Protein AF-A0A4Q7YEN4-F1 (afdb_monomer_lite)

pLDDT: mean 76.47, std 23.46, range [26.38, 97.88]

Structure (mmCIF, N/CA/C/O backbone):
data_AF-A0A4Q7YEN4-F1
#
_entry.id   AF-A0A4Q7YEN4-F1
#
loop_
_atom_site.group_PDB
_atom_site.id
_atom_site.type_symbol
_atom_site.label_atom_id
_atom_site.label_alt_id
_atom_site.label_comp_id
_atom_site.label_asym_id
_atom_site.label_entity_id
_atom_site.label_seq_id
_atom_site.pdbx_PDB_ins_code
_atom_site.Cartn_x
_atom_site.Cartn_y
_atom_site.Cartn_z
_atom_site.occupancy
_atom_site.B_iso_or_equiv
_atom_site.auth_seq_id
_atom_site.auth_comp_id
_atom_site.auth_asym_id
_atom_site.auth_atom_id
_atom_site.pdbx_PDB_model_num
ATOM 1 N N . PHE A 1 1 ? -8.427 -7.993 -10.470 1.00 86.25 1 PHE A N 1
ATOM 2 C CA . PHE A 1 1 ? -8.041 -6.584 -10.266 1.00 86.25 1 PHE A CA 1
ATOM 3 C C . PHE A 1 1 ? -7.214 -6.145 -11.460 1.00 86.25 1 PHE A C 1
ATOM 5 O O . PHE A 1 1 ? -6.229 -6.807 -11.761 1.00 86.25 1 PHE A O 1
ATOM 12 N N . ASN A 1 2 ? -7.628 -5.082 -12.155 1.00 92.62 2 ASN A N 1
ATOM 13 C CA . ASN A 1 2 ? -6.938 -4.584 -13.348 1.00 92.62 2 ASN A CA 1
ATOM 14 C C . ASN A 1 2 ? -6.191 -3.297 -12.979 1.00 92.62 2 ASN A C 1
ATOM 16 O O . ASN A 1 2 ? -6.844 -2.293 -12.709 1.00 92.62 2 ASN A O 1
ATOM 20 N N . PRO A 1 3 ? -4.852 -3.304 -12.916 1.00 94.50 3 PRO A N 1
ATOM 21 C CA . PRO A 1 3 ? -4.101 -2.125 -12.510 1.00 94.50 3 PRO A CA 1
ATOM 22 C C . PRO A 1 3 ? -4.271 -0.955 -13.480 1.00 94.50 3 PRO A C 1
ATOM 24 O O . PRO A 1 3 ? -4.317 -1.134 -14.698 1.00 94.50 3 PRO A O 1
ATOM 27 N N . CYS A 1 4 ? -4.321 0.257 -12.927 1.00 95.00 4 CYS A N 1
ATOM 28 C CA . CYS A 1 4 ? -4.290 1.491 -13.703 1.00 95.00 4 CYS A CA 1
ATOM 29 C C . CYS A 1 4 ? -2.881 1.781 -14.239 1.00 95.00 4 CYS A C 1
ATOM 31 O O . CYS A 1 4 ? -2.739 2.432 -15.274 1.00 95.00 4 CYS A O 1
ATOM 33 N N . ALA A 1 5 ? -1.847 1.269 -13.566 1.00 96.12 5 ALA A N 1
ATOM 34 C CA . ALA A 1 5 ? -0.475 1.257 -14.051 1.00 96.12 5 ALA A CA 1
ATOM 35 C C . ALA A 1 5 ? 0.312 0.061 -13.496 1.00 96.12 5 ALA A C 1
ATOM 37 O O . ALA A 1 5 ? 0.101 -0.359 -12.355 1.00 96.12 5 ALA A O 1
ATOM 38 N N . VAL A 1 6 ? 1.255 -0.455 -14.285 1.00 96.75 6 VAL A N 1
ATOM 39 C CA . VAL A 1 6 ? 2.210 -1.495 -13.870 1.00 96.75 6 VAL A CA 1
ATOM 40 C C . VAL A 1 6 ? 3.625 -1.018 -14.156 1.00 96.75 6 VAL A C 1
ATOM 42 O O . VAL A 1 6 ? 3.948 -0.630 -15.278 1.00 96.75 6 VAL A O 1
ATOM 45 N N . VAL A 1 7 ? 4.472 -1.068 -13.135 1.00 96.25 7 VAL A N 1
ATOM 46 C CA . VAL A 1 7 ? 5.861 -0.618 -13.160 1.00 96.25 7 VAL A CA 1
ATOM 47 C C . VAL A 1 7 ? 6.773 -1.783 -12.797 1.00 96.25 7 VAL A C 1
ATOM 49 O O . VAL A 1 7 ? 6.694 -2.326 -11.699 1.00 96.25 7 VAL A O 1
ATOM 52 N N . GLU A 1 8 ? 7.680 -2.152 -13.691 1.00 95.69 8 GLU A N 1
ATOM 53 C CA . GLU A 1 8 ? 8.746 -3.106 -13.392 1.00 95.69 8 GLU A CA 1
ATOM 54 C C . GLU A 1 8 ? 9.915 -2.370 -12.741 1.00 95.69 8 GLU A C 1
ATOM 56 O O . GLU A 1 8 ? 10.542 -1.488 -13.327 1.00 95.69 8 GLU A O 1
ATOM 61 N N . THR A 1 9 ? 10.202 -2.729 -11.495 1.00 93.25 9 THR A N 1
ATOM 62 C CA . THR A 1 9 ? 11.229 -2.084 -10.666 1.00 93.25 9 THR A CA 1
ATOM 63 C C . THR A 1 9 ? 12.620 -2.685 -10.863 1.00 93.25 9 THR A C 1
ATOM 65 O O . THR A 1 9 ? 13.631 -2.020 -10.647 1.00 93.25 9 THR A O 1
ATOM 68 N N . SER A 1 10 ? 12.674 -3.961 -11.227 1.00 89.69 10 SER A N 1
ATOM 69 C CA . SER A 1 10 ? 13.849 -4.744 -11.624 1.00 89.69 10 SER A CA 1
ATOM 70 C C . SER A 1 10 ? 13.329 -5.999 -12.328 1.00 89.69 10 SER A C 1
ATOM 72 O O . SER A 1 10 ? 12.135 -6.270 -12.223 1.00 89.69 10 SER A O 1
ATOM 74 N N . ALA A 1 11 ? 14.189 -6.755 -13.013 1.00 88.81 11 ALA A N 1
ATOM 75 C CA . ALA A 1 11 ? 13.770 -7.933 -13.776 1.00 88.81 11 ALA A CA 1
ATOM 76 C C . ALA A 1 11 ? 12.842 -8.846 -12.950 1.00 88.81 11 ALA A C 1
ATOM 78 O O . ALA A 1 11 ? 13.220 -9.296 -11.866 1.00 88.81 11 ALA A O 1
ATOM 79 N N . GLY A 1 12 ? 11.608 -9.042 -13.424 1.00 87.56 12 GLY A N 1
ATOM 80 C CA . GLY A 1 12 ? 10.607 -9.905 -12.778 1.00 87.56 12 GLY A CA 1
ATOM 81 C C . GLY A 1 12 ? 9.946 -9.343 -11.507 1.00 87.56 12 GLY A C 1
ATOM 82 O O . GLY A 1 12 ? 9.176 -10.046 -10.858 1.00 87.56 12 GLY A O 1
ATOM 83 N N . ASN A 1 13 ? 10.218 -8.091 -11.124 1.00 91.38 13 ASN A N 1
ATOM 84 C CA . ASN A 1 13 ? 9.699 -7.476 -9.897 1.00 91.38 13 ASN A CA 1
ATOM 85 C C . ASN A 1 13 ? 8.797 -6.278 -10.211 1.00 91.38 13 ASN A C 1
ATOM 87 O O . ASN A 1 13 ? 9.287 -5.240 -10.673 1.00 91.38 13 ASN A O 1
ATOM 91 N N . PHE A 1 14 ? 7.510 -6.366 -9.866 1.00 93.00 14 PHE A N 1
ATOM 92 C CA . PHE A 1 14 ? 6.496 -5.413 -10.317 1.00 93.00 14 PHE A CA 1
ATOM 93 C C . PHE A 1 14 ? 5.799 -4.667 -9.176 1.00 93.00 14 PHE A C 1
ATOM 95 O O . PHE A 1 14 ? 5.488 -5.214 -8.120 1.00 93.00 14 PHE A O 1
ATOM 102 N N . GLN A 1 15 ? 5.506 -3.396 -9.432 1.00 94.12 15 GLN A N 1
ATOM 103 C CA . GLN A 1 15 ? 4.581 -2.566 -8.671 1.00 94.12 15 GLN A CA 1
ATOM 104 C C . GLN A 1 15 ? 3.342 -2.308 -9.523 1.00 94.12 15 GLN A C 1
ATOM 106 O O . GLN A 1 15 ? 3.445 -1.898 -10.677 1.00 94.12 15 GLN A O 1
ATOM 111 N N . ALA A 1 16 ? 2.176 -2.544 -8.945 1.00 94.62 16 ALA A N 1
ATOM 112 C CA . ALA A 1 16 ? 0.879 -2.338 -9.551 1.00 94.62 16 ALA A CA 1
ATOM 113 C C . ALA A 1 16 ? 0.121 -1.243 -8.796 1.00 94.62 16 ALA A C 1
ATOM 115 O O . ALA A 1 16 ? 0.139 -1.163 -7.567 1.00 94.62 16 ALA A O 1
ATOM 116 N N . TRP A 1 17 ? -0.566 -0.406 -9.558 1.00 92.81 17 TRP A N 1
ATOM 117 C CA . TRP A 1 17 ? -1.329 0.721 -9.047 1.00 92.81 17 TRP A CA 1
ATOM 118 C C . TRP A 1 17 ? -2.806 0.462 -9.281 1.00 92.81 17 TRP A C 1
ATOM 120 O O . TRP A 1 17 ? -3.197 0.130 -10.401 1.00 92.81 17 TRP A O 1
ATOM 130 N N . LEU A 1 18 ? -3.628 0.593 -8.240 1.00 94.19 18 LEU A N 1
ATOM 131 C CA . LEU A 1 18 ? -5.074 0.428 -8.350 1.00 94.19 18 LEU A CA 1
ATOM 132 C C . LEU A 1 18 ? -5.769 1.752 -8.091 1.00 94.19 18 LEU A C 1
ATOM 134 O O . LEU A 1 18 ? -5.646 2.332 -7.019 1.00 94.19 18 LEU A O 1
ATOM 138 N N . LYS A 1 19 ? -6.544 2.212 -9.072 1.00 93.62 19 LYS A N 1
ATOM 139 C CA . LYS A 1 19 ? -7.384 3.397 -8.929 1.00 93.62 19 LYS A CA 1
ATOM 140 C C . LYS A 1 19 ? -8.681 3.030 -8.208 1.00 93.62 19 LYS A C 1
ATOM 142 O O . LYS A 1 19 ? -9.488 2.295 -8.766 1.00 93.62 19 LYS A O 1
ATOM 147 N N . HIS A 1 20 ? -8.835 3.502 -6.973 1.00 93.19 20 HIS A N 1
ATOM 148 C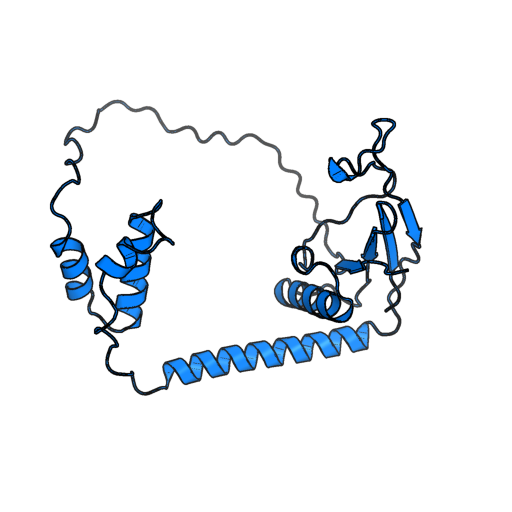 CA . HIS A 1 20 ? -10.051 3.349 -6.167 1.00 93.19 20 HIS A CA 1
ATOM 149 C C . HIS A 1 20 ? -11.112 4.392 -6.562 1.00 93.19 20 HIS A C 1
ATOM 151 O O . HIS A 1 20 ? -10.737 5.424 -7.123 1.00 93.19 20 HIS A O 1
ATOM 157 N N . PRO A 1 21 ? -12.407 4.129 -6.295 1.00 90.31 21 PRO A N 1
ATOM 158 C CA . PRO A 1 21 ? -13.498 5.080 -6.552 1.00 90.31 21 PRO A CA 1
ATOM 159 C C . PRO A 1 21 ? -13.342 6.377 -5.756 1.00 90.31 21 PRO A C 1
ATOM 161 O O . PRO A 1 21 ? -13.627 7.458 -6.264 1.00 90.31 21 PRO A O 1
ATOM 164 N N . THR A 1 22 ? -12.863 6.267 -4.517 1.00 91.12 22 THR A N 1
ATOM 165 C CA . THR A 1 22 ? -12.705 7.382 -3.586 1.00 91.12 22 THR A CA 1
ATOM 166 C C . THR A 1 22 ? -11.326 7.350 -2.928 1.00 91.12 22 THR A C 1
ATOM 168 O O . THR A 1 22 ? -10.592 6.355 -2.982 1.00 91.12 22 THR A O 1
ATOM 171 N N . THR A 1 23 ? -10.961 8.461 -2.289 1.00 90.56 23 THR A N 1
ATOM 172 C CA . THR A 1 23 ? -9.768 8.534 -1.445 1.00 90.56 23 THR A CA 1
ATOM 173 C C . THR A 1 23 ? -10.085 7.953 -0.071 1.00 90.56 23 THR A C 1
ATOM 175 O O . THR A 1 23 ? -10.853 8.533 0.696 1.00 90.56 23 THR A O 1
ATOM 178 N N . PHE A 1 24 ? -9.457 6.828 0.273 1.00 91.50 24 PHE A N 1
ATOM 179 C CA . PHE A 1 24 ? -9.684 6.193 1.569 1.00 91.50 24 PHE A CA 1
ATOM 180 C C . PHE A 1 24 ? -9.062 6.985 2.732 1.00 91.50 24 PHE A C 1
ATOM 182 O O . PHE A 1 24 ? -7.965 7.543 2.598 1.00 91.50 24 PHE A O 1
ATOM 189 N N . PRO A 1 25 ? -9.698 6.971 3.920 1.00 93.25 25 PRO A N 1
ATOM 190 C CA . PRO A 1 25 ? -9.050 7.366 5.165 1.00 93.25 25 PRO A CA 1
ATOM 191 C C . PRO A 1 25 ? -7.778 6.550 5.418 1.00 93.25 25 PRO A C 1
ATOM 193 O O . PRO A 1 25 ? -7.676 5.399 5.006 1.00 93.25 25 PRO A O 1
ATOM 196 N N . LYS A 1 26 ? -6.815 7.114 6.157 1.00 92.94 26 LYS A N 1
ATOM 197 C CA . LYS A 1 26 ? -5.479 6.513 6.357 1.00 92.94 26 LYS A CA 1
ATOM 198 C C . LYS A 1 26 ? -5.523 5.051 6.814 1.00 92.94 26 LYS A C 1
ATOM 200 O O . LYS A 1 26 ? -4.842 4.213 6.234 1.00 92.94 26 LYS A O 1
ATOM 205 N N . LEU A 1 27 ? -6.320 4.754 7.844 1.00 94.38 27 LEU A N 1
ATOM 206 C CA . LEU A 1 27 ? -6.399 3.410 8.424 1.00 94.38 27 LEU A CA 1
ATOM 207 C C . LEU A 1 27 ? -7.039 2.414 7.454 1.00 94.38 27 LEU A C 1
ATOM 209 O O . LEU A 1 27 ? -6.475 1.346 7.226 1.00 94.38 27 LEU A O 1
ATOM 213 N N . LEU A 1 28 ? -8.143 2.808 6.813 1.00 94.88 28 LEU A N 1
ATOM 214 C CA . LEU A 1 28 ? -8.799 2.002 5.785 1.00 94.88 28 LEU A CA 1
ATOM 215 C C . LEU A 1 28 ? -7.878 1.776 4.578 1.00 94.88 28 LEU A C 1
ATOM 217 O O . LEU A 1 28 ? -7.805 0.672 4.051 1.00 94.88 28 LEU A O 1
ATOM 221 N N . GLY A 1 29 ? -7.110 2.793 4.179 1.00 94.75 29 GLY A N 1
ATOM 222 C CA . GLY A 1 29 ? -6.120 2.703 3.112 1.00 94.75 29 GLY A CA 1
ATOM 223 C C . GLY A 1 29 ? -5.008 1.698 3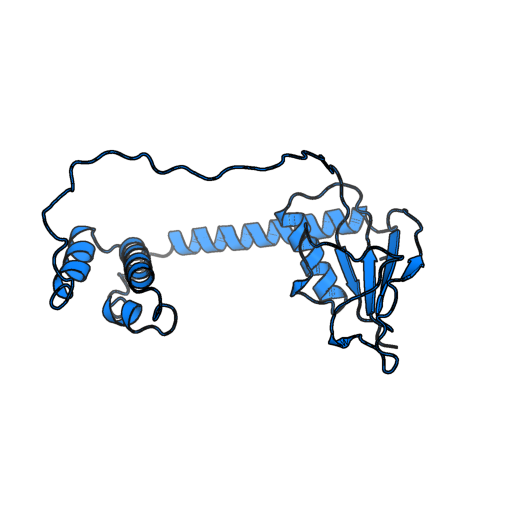.415 1.00 94.75 29 GLY A C 1
ATOM 224 O O . GLY A 1 29 ? -4.710 0.838 2.587 1.00 94.75 29 GLY A O 1
ATOM 225 N N . THR A 1 30 ? -4.427 1.743 4.616 1.00 94.62 30 THR A N 1
ATOM 226 C CA . THR A 1 30 ? -3.443 0.736 5.045 1.00 94.62 30 THR A CA 1
ATOM 227 C C . THR A 1 30 ? -4.069 -0.650 5.116 1.00 94.62 30 THR A C 1
ATOM 229 O O . THR A 1 30 ? -3.464 -1.612 4.653 1.00 94.62 30 THR A O 1
ATOM 232 N N . PHE A 1 31 ? -5.287 -0.768 5.642 1.00 96.06 31 PHE A N 1
ATOM 233 C CA . PHE A 1 31 ? -5.984 -2.046 5.733 1.00 96.06 31 PHE A CA 1
ATOM 234 C C . PHE A 1 31 ? -6.283 -2.647 4.350 1.00 96.06 31 PHE A C 1
ATOM 236 O O . PHE A 1 31 ? -6.044 -3.836 4.126 1.00 96.06 31 PHE A O 1
ATOM 243 N N . ALA A 1 32 ? -6.706 -1.825 3.389 1.00 95.69 32 ALA A N 1
ATOM 244 C CA . ALA A 1 32 ? -6.883 -2.214 1.995 1.00 95.69 32 ALA A CA 1
ATOM 245 C C . ALA A 1 32 ? -5.566 -2.680 1.362 1.00 95.69 32 ALA A C 1
ATOM 247 O O . ALA A 1 32 ? -5.521 -3.755 0.760 1.00 95.69 32 ALA A O 1
ATOM 248 N N . ALA A 1 33 ? -4.483 -1.916 1.555 1.00 94.19 33 ALA A N 1
ATOM 249 C CA . ALA A 1 33 ? -3.145 -2.274 1.087 1.00 94.19 33 ALA A CA 1
ATOM 250 C C . ALA A 1 33 ? -2.673 -3.617 1.672 1.00 94.19 33 ALA A C 1
ATOM 252 O O . ALA A 1 33 ? -2.154 -4.469 0.958 1.00 94.19 33 ALA A O 1
ATOM 253 N N . GLN A 1 34 ? -2.893 -3.856 2.963 1.00 95.00 34 GLN A N 1
ATOM 254 C CA . GLN A 1 34 ? -2.522 -5.114 3.619 1.00 95.00 34 GLN A CA 1
ATOM 255 C C . GLN A 1 34 ? -3.374 -6.292 3.145 1.00 95.00 34 GLN A C 1
ATOM 257 O O . GLN A 1 34 ? -2.853 -7.384 2.922 1.00 95.00 34 GLN A O 1
ATOM 262 N N . THR A 1 35 ? -4.674 -6.074 2.957 1.00 95.25 35 THR A N 1
ATOM 263 C CA . THR A 1 35 ? -5.613 -7.114 2.520 1.00 95.25 35 THR A CA 1
ATOM 264 C C . THR A 1 35 ? -5.278 -7.606 1.123 1.00 95.25 35 THR A C 1
ATOM 266 O O . THR A 1 35 ? -5.186 -8.808 0.876 1.00 95.25 35 THR A O 1
ATOM 269 N N . LEU A 1 36 ? -5.038 -6.681 0.205 1.00 94.19 36 LEU A N 1
ATOM 270 C CA . LEU A 1 36 ? -4.668 -7.021 -1.159 1.00 94.19 36 LEU A CA 1
ATOM 271 C C . LEU A 1 36 ? -3.220 -7.529 -1.243 1.00 94.19 36 LEU A C 1
ATOM 273 O O . LEU A 1 36 ? -2.963 -8.444 -2.021 1.00 94.19 36 LEU A O 1
ATOM 277 N N . ALA A 1 37 ? -2.301 -7.051 -0.395 1.00 93.25 37 ALA A N 1
ATOM 278 C CA . ALA A 1 37 ? -0.975 -7.653 -0.282 1.00 93.25 37 ALA A CA 1
ATOM 279 C C . ALA A 1 37 ? -1.056 -9.131 0.128 1.00 93.25 37 ALA A C 1
ATOM 281 O O . ALA A 1 37 ? -0.438 -9.982 -0.502 1.00 93.25 37 ALA A O 1
ATOM 282 N N . LYS A 1 38 ? -1.900 -9.457 1.112 1.00 93.88 38 LYS A N 1
ATOM 283 C CA . LYS A 1 38 ? -2.171 -10.841 1.516 1.00 93.88 38 LYS A CA 1
ATOM 284 C C . LYS A 1 38 ? -2.829 -11.656 0.397 1.00 93.88 38 LYS A C 1
ATOM 286 O O . LYS A 1 38 ? -2.447 -12.799 0.180 1.00 93.88 38 LYS A O 1
ATOM 291 N N . ARG A 1 39 ? -3.803 -11.080 -0.319 1.00 94.19 39 ARG A N 1
ATOM 292 C CA . ARG A 1 39 ? -4.524 -11.741 -1.429 1.00 94.19 39 ARG A CA 1
ATOM 293 C C . ARG A 1 39 ? -3.593 -12.134 -2.582 1.00 94.19 39 ARG A C 1
ATOM 295 O O . ARG A 1 39 ? -3.884 -13.099 -3.281 1.00 94.19 39 ARG A O 1
ATOM 302 N N . TYR A 1 40 ? -2.502 -11.397 -2.765 1.00 91.00 40 TYR A N 1
ATOM 303 C CA . TYR A 1 40 ? -1.583 -11.542 -3.892 1.00 91.00 40 TYR A CA 1
ATOM 304 C C . TYR A 1 40 ? -0.167 -11.994 -3.512 1.00 91.00 40 TYR A C 1
ATOM 306 O O . TYR A 1 40 ? 0.726 -11.920 -4.354 1.00 91.00 40 TYR A O 1
ATOM 314 N N . ASP A 1 41 ? 0.043 -12.449 -2.272 1.00 90.69 41 ASP A N 1
ATOM 315 C CA . ASP A 1 41 ? 1.363 -12.833 -1.739 1.00 90.69 41 ASP A CA 1
ATOM 316 C C . ASP A 1 41 ? 2.439 -11.751 -1.977 1.00 90.69 41 ASP A C 1
ATOM 318 O O . ASP A 1 41 ? 3.585 -12.001 -2.352 1.00 90.69 41 ASP A O 1
ATOM 322 N N . ALA A 1 42 ? 2.027 -10.495 -1.818 1.00 89.81 42 ALA A N 1
ATOM 323 C CA . ALA A 1 42 ? 2.872 -9.323 -1.958 1.00 89.81 42 ALA A CA 1
ATOM 324 C C . ALA A 1 42 ? 3.724 -9.080 -0.710 1.00 89.81 42 ALA A C 1
ATOM 326 O O . ALA A 1 42 ? 3.426 -9.582 0.370 1.00 89.81 42 ALA A O 1
ATOM 327 N N . ASP A 1 43 ? 4.715 -8.192 -0.827 1.00 87.69 43 ASP A N 1
ATOM 328 C CA . ASP A 1 43 ? 5.518 -7.723 0.306 1.00 87.69 43 ASP A CA 1
ATOM 329 C C . ASP A 1 43 ? 4.647 -6.986 1.353 1.00 87.69 43 ASP A C 1
ATOM 331 O O . ASP A 1 43 ? 4.232 -5.843 1.110 1.00 87.69 43 ASP A O 1
ATOM 335 N N . PRO A 1 44 ? 4.414 -7.569 2.548 1.00 87.62 44 PRO A N 1
ATOM 336 C CA . PRO A 1 44 ? 3.598 -6.941 3.585 1.00 87.62 44 PRO A CA 1
ATOM 337 C C . PRO A 1 44 ? 4.247 -5.671 4.140 1.00 87.62 44 PRO A C 1
ATOM 339 O O . PRO A 1 44 ? 3.557 -4.771 4.612 1.00 87.62 44 PRO A O 1
ATOM 342 N N . SER A 1 45 ? 5.578 -5.562 4.065 1.00 86.38 45 SER A N 1
ATOM 343 C CA . SER A 1 45 ? 6.304 -4.383 4.536 1.00 86.38 45 SER A CA 1
ATOM 344 C C . SER A 1 45 ? 6.103 -3.170 3.628 1.00 86.38 45 SER A C 1
ATOM 346 O O . SER A 1 45 ? 6.390 -2.045 4.041 1.00 86.38 45 SER A O 1
ATOM 348 N N . ALA A 1 46 ? 5.610 -3.378 2.403 1.00 83.44 46 ALA A N 1
ATOM 349 C CA . ALA A 1 46 ? 5.268 -2.337 1.440 1.00 83.44 46 ALA A CA 1
ATOM 350 C C . ALA A 1 46 ? 3.773 -1.959 1.458 1.00 83.44 46 ALA A C 1
ATOM 352 O O . ALA A 1 46 ? 3.382 -1.017 0.772 1.00 83.44 46 ALA A O 1
ATOM 353 N N . ALA A 1 47 ? 2.952 -2.650 2.249 1.00 90.50 47 ALA A N 1
ATOM 354 C CA . ALA A 1 47 ? 1.507 -2.467 2.303 1.00 90.50 47 ALA A CA 1
ATOM 355 C C . ALA A 1 47 ? 1.096 -1.347 3.277 1.00 90.50 47 ALA A C 1
ATOM 357 O O . ALA A 1 47 ? 0.710 -1.597 4.419 1.00 90.50 47 ALA A O 1
ATOM 358 N N . ASP A 1 48 ? 1.198 -0.097 2.822 1.00 90.38 48 ASP A N 1
ATOM 359 C CA . ASP A 1 48 ? 0.809 1.089 3.591 1.00 90.38 48 ASP A CA 1
ATOM 360 C C . ASP A 1 48 ? 0.188 2.176 2.699 1.00 90.38 48 ASP A C 1
ATOM 362 O O . ASP A 1 48 ? 0.552 2.301 1.529 1.00 90.38 48 ASP A O 1
ATOM 366 N N . TRP A 1 49 ? -0.713 2.997 3.255 1.00 88.88 49 TRP A N 1
ATOM 367 C CA . TRP A 1 49 ? -1.428 4.052 2.523 1.00 88.88 49 TRP A CA 1
ATOM 368 C C . TRP A 1 49 ? -0.507 5.110 1.897 1.00 88.88 49 TRP A C 1
ATOM 370 O O . TRP A 1 49 ? -0.881 5.735 0.903 1.00 88.88 49 TRP A O 1
ATOM 380 N N . ARG A 1 50 ? 0.692 5.325 2.457 1.00 90.50 50 ARG A N 1
ATOM 381 C CA . ARG A 1 50 ? 1.640 6.364 2.019 1.00 90.50 50 ARG A CA 1
ATOM 382 C C . ARG A 1 50 ? 2.928 5.780 1.428 1.00 90.50 50 ARG A C 1
ATOM 384 O O . ARG A 1 50 ? 3.952 6.465 1.373 1.00 90.50 50 ARG A O 1
ATOM 391 N N . ARG A 1 51 ? 2.931 4.509 1.017 1.00 89.12 51 ARG A N 1
ATOM 392 C CA . ARG A 1 51 ? 4.133 3.885 0.450 1.00 89.12 51 ARG A CA 1
ATOM 393 C C . ARG A 1 51 ? 4.484 4.505 -0.906 1.00 89.12 51 ARG A C 1
ATOM 395 O O . ARG A 1 51 ? 3.663 4.536 -1.802 1.00 89.12 51 ARG A O 1
ATOM 402 N N . PHE A 1 52 ? 5.737 4.924 -1.092 1.00 90.06 52 PHE A N 1
ATOM 403 C CA . PHE A 1 52 ? 6.216 5.401 -2.392 1.00 90.06 52 PHE A CA 1
ATOM 404 C C . PHE A 1 52 ? 6.457 4.267 -3.400 1.00 90.06 52 PHE A C 1
ATOM 406 O O . PHE A 1 52 ? 7.071 3.244 -3.077 1.00 90.06 52 PHE A O 1
ATOM 413 N N . GLY A 1 53 ? 6.046 4.508 -4.646 1.00 90.75 53 GLY A N 1
ATOM 414 C CA . GLY A 1 53 ? 6.396 3.699 -5.812 1.00 90.75 53 GLY A CA 1
ATOM 415 C C . GLY A 1 53 ? 7.712 4.132 -6.468 1.00 90.75 53 GLY A C 1
ATOM 416 O O . GLY A 1 53 ? 8.281 5.179 -6.155 1.00 90.75 53 GLY A O 1
ATOM 417 N N . ARG A 1 54 ? 8.217 3.312 -7.391 1.00 93.75 54 ARG A N 1
ATOM 418 C CA . ARG A 1 54 ? 9.332 3.672 -8.270 1.00 93.75 54 ARG A CA 1
ATOM 419 C C . ARG A 1 54 ? 8.818 4.465 -9.464 1.00 93.75 54 ARG A C 1
ATOM 421 O O . ARG A 1 54 ? 7.793 4.121 -10.045 1.00 93.75 54 ARG A O 1
ATOM 428 N N . LEU A 1 55 ? 9.574 5.486 -9.848 1.00 95.44 55 LEU A N 1
ATOM 429 C CA . LEU A 1 55 ? 9.290 6.296 -11.023 1.00 95.44 55 LEU A CA 1
ATOM 430 C C . LEU A 1 55 ? 9.971 5.670 -12.254 1.00 95.44 55 LEU A C 1
ATOM 432 O O . LEU A 1 55 ? 11.192 5.481 -12.223 1.00 95.44 55 LEU A O 1
ATOM 436 N N . PRO A 1 56 ? 9.222 5.319 -13.315 1.00 96.12 56 PRO A N 1
ATOM 437 C CA . PRO A 1 56 ? 9.806 4.863 -14.572 1.00 96.12 56 PRO A CA 1
ATOM 438 C C . PRO A 1 56 ? 10.782 5.877 -15.172 1.00 96.12 56 PRO A C 1
ATOM 440 O O . PRO A 1 56 ? 10.634 7.081 -14.982 1.00 96.12 56 PRO A O 1
ATOM 443 N N . GLY A 1 57 ? 11.784 5.382 -15.901 1.00 96.12 57 GLY A N 1
ATOM 444 C CA . GLY A 1 57 ? 12.826 6.213 -16.520 1.00 96.12 57 GLY A CA 1
ATOM 445 C C . GLY A 1 57 ? 14.046 6.471 -15.629 1.00 96.12 57 GLY A C 1
ATOM 446 O O . GLY A 1 57 ? 15.088 6.881 -16.132 1.00 96.12 57 GLY A O 1
ATOM 447 N N . PHE A 1 58 ? 13.968 6.148 -14.336 1.00 96.75 58 PHE A N 1
ATOM 448 C CA . PHE A 1 58 ? 15.106 6.191 -13.415 1.00 96.75 58 PHE A CA 1
ATOM 449 C C . PHE A 1 58 ? 15.687 4.797 -13.180 1.00 96.75 58 PHE A C 1
ATOM 451 O O . PHE A 1 58 ? 15.017 3.778 -13.359 1.00 96.75 58 PHE A O 1
ATOM 458 N N . THR A 1 59 ? 16.944 4.735 -12.754 1.00 96.19 59 THR A N 1
ATOM 459 C CA . THR A 1 59 ? 17.609 3.477 -12.411 1.00 96.19 59 THR A CA 1
ATOM 460 C C . THR A 1 59 ? 17.287 3.035 -10.982 1.00 96.19 59 THR A C 1
ATOM 462 O O . THR A 1 59 ? 17.137 3.835 -10.056 1.00 96.19 59 THR A O 1
ATOM 465 N N . ASN A 1 60 ? 17.176 1.723 -10.768 1.00 95.06 60 ASN A N 1
ATOM 466 C CA . ASN A 1 60 ? 17.014 1.146 -9.436 1.00 95.06 60 ASN A CA 1
ATOM 467 C C . ASN A 1 60 ? 18.386 0.920 -8.788 1.00 95.06 60 ASN A C 1
ATOM 469 O O . ASN A 1 60 ? 18.948 -0.170 -8.861 1.00 95.06 60 ASN A O 1
ATOM 473 N N . CYS A 1 61 ? 18.896 1.946 -8.106 1.00 95.12 61 CYS A N 1
ATOM 474 C CA . CYS A 1 61 ? 20.241 1.972 -7.514 1.00 95.12 61 CYS A CA 1
ATOM 475 C C . CYS A 1 61 ? 20.437 1.094 -6.261 1.00 95.12 61 CYS A C 1
ATOM 477 O O . CYS A 1 61 ? 21.362 1.327 -5.484 1.00 95.12 61 CYS A O 1
ATOM 479 N N . LYS A 1 62 ? 19.573 0.101 -5.998 1.00 90.81 62 LYS A N 1
ATOM 480 C CA . LYS A 1 62 ? 19.814 -0.827 -4.879 1.00 90.81 62 LYS A CA 1
ATOM 481 C C . LYS A 1 62 ? 20.995 -1.742 -5.243 1.00 90.81 62 LYS A C 1
ATOM 483 O O . LYS A 1 62 ? 20.922 -2.381 -6.294 1.00 90.81 62 LYS A O 1
ATOM 488 N N . PRO A 1 63 ? 22.022 -1.895 -4.379 1.00 92.62 63 PRO A N 1
ATOM 489 C CA . PRO A 1 63 ? 23.246 -2.635 -4.710 1.00 92.62 63 PRO A CA 1
ATOM 490 C C . PRO A 1 63 ? 23.015 -4.046 -5.262 1.00 92.62 63 PRO A C 1
ATOM 492 O O . PRO A 1 63 ? 23.674 -4.445 -6.214 1.00 92.62 63 PRO A O 1
ATOM 495 N N . LYS A 1 64 ? 22.016 -4.768 -4.736 1.00 91.00 64 LYS A N 1
ATOM 496 C CA . LYS A 1 64 ? 21.655 -6.126 -5.178 1.00 91.00 64 LYS A CA 1
ATOM 497 C C . LYS A 1 64 ? 21.170 -6.242 -6.630 1.00 91.00 64 LYS A C 1
ATOM 499 O O . LYS A 1 64 ? 21.056 -7.351 -7.131 1.00 91.00 64 LYS A O 1
ATOM 504 N N . TYR A 1 65 ? 20.837 -5.129 -7.282 1.00 90.75 65 TYR A N 1
ATOM 505 C CA . TYR A 1 65 ? 20.423 -5.106 -8.687 1.00 90.75 65 TYR A CA 1
ATOM 506 C C . TYR A 1 65 ? 21.519 -4.595 -9.619 1.00 90.75 65 TYR A C 1
ATOM 508 O O . TYR A 1 65 ? 21.267 -4.429 -10.810 1.00 90.75 65 TYR A O 1
ATOM 516 N N . ARG A 1 66 ? 22.721 -4.320 -9.104 1.00 93.56 66 ARG A N 1
ATOM 517 C CA . ARG A 1 66 ? 23.855 -3.945 -9.941 1.00 93.56 66 ARG A CA 1
ATOM 518 C C . ARG A 1 66 ? 24.213 -5.118 -10.854 1.00 93.56 66 ARG A C 1
ATOM 520 O O . ARG A 1 66 ? 24.379 -6.242 -10.387 1.00 93.56 66 ARG A O 1
ATOM 527 N N . LYS A 1 67 ? 24.293 -4.851 -12.152 1.00 90.81 67 LYS A N 1
ATOM 528 C CA . LYS A 1 67 ? 24.664 -5.834 -13.172 1.00 90.81 67 LYS A CA 1
ATOM 529 C C . LYS A 1 67 ? 26.182 -6.057 -13.187 1.00 90.81 67 LYS A C 1
ATOM 531 O O . LYS A 1 67 ? 26.935 -5.310 -12.563 1.00 90.81 67 LYS A O 1
ATOM 536 N N . SER A 1 68 ? 26.631 -7.074 -13.925 1.00 92.50 68 SER A N 1
ATOM 537 C CA . SER A 1 68 ? 28.056 -7.394 -14.110 1.00 92.50 68 SER A CA 1
ATOM 538 C C . SER A 1 68 ? 28.851 -6.271 -14.786 1.00 92.50 68 SER A C 1
ATOM 540 O O . SER A 1 68 ? 30.027 -6.097 -14.490 1.00 92.50 68 SER A O 1
ATOM 542 N N . ASP A 1 69 ? 28.200 -5.474 -15.635 1.00 92.62 69 ASP A N 1
ATOM 543 C CA . ASP A 1 69 ? 28.751 -4.265 -16.267 1.00 92.62 69 ASP A CA 1
ATOM 544 C C . ASP A 1 69 ? 28.884 -3.068 -15.297 1.00 92.62 69 ASP A C 1
ATOM 546 O O . ASP A 1 69 ? 29.379 -2.005 -15.665 1.00 92.62 69 ASP A O 1
ATOM 550 N N . GLY A 1 70 ? 28.444 -3.224 -14.044 1.00 93.00 70 GLY A N 1
ATOM 551 C CA . GLY A 1 70 ? 28.481 -2.192 -13.017 1.00 93.00 70 GLY A CA 1
ATOM 552 C C . GLY A 1 70 ? 27.316 -1.199 -13.056 1.00 93.00 70 GLY A C 1
ATOM 553 O O . GLY A 1 70 ? 27.247 -0.360 -12.151 1.00 93.00 70 GLY A O 1
ATOM 554 N N . LEU A 1 71 ? 26.400 -1.302 -14.023 1.00 93.12 71 LEU A N 1
ATOM 555 C CA . LEU A 1 71 ? 25.237 -0.428 -14.188 1.00 93.12 71 LEU A CA 1
ATOM 556 C C . LEU A 1 71 ? 24.014 -0.945 -13.413 1.00 93.12 71 LEU A C 1
ATOM 558 O O . LEU A 1 71 ? 23.925 -2.108 -13.014 1.00 93.12 71 LEU A O 1
ATOM 562 N N . PHE A 1 72 ? 23.034 -0.065 -13.208 1.00 95.12 72 PHE A N 1
ATOM 563 C CA . PHE A 1 72 ? 21.760 -0.398 -12.568 1.00 95.12 72 PHE A CA 1
ATOM 564 C C . PHE A 1 72 ? 20.636 -0.526 -13.606 1.00 95.12 72 PHE A C 1
ATOM 566 O O . PHE A 1 72 ? 20.617 0.226 -14.582 1.00 95.12 72 PHE A O 1
ATOM 573 N N . PRO A 1 73 ? 19.674 -1.449 -13.421 1.00 94.56 73 PRO A N 1
ATOM 574 C CA . PRO A 1 73 ? 18.547 -1.586 -14.330 1.00 94.56 73 PRO A CA 1
ATOM 575 C C . PRO A 1 73 ? 17.632 -0.365 -14.245 1.00 94.56 73 PRO A C 1
ATOM 577 O O . PRO A 1 73 ? 17.414 0.195 -13.167 1.00 94.56 73 PRO A O 1
ATOM 580 N N . PHE A 1 74 ? 17.059 0.010 -15.385 1.00 96.19 74 PHE A N 1
ATOM 581 C CA . PHE A 1 74 ? 15.999 1.008 -15.444 1.00 96.19 74 PHE A CA 1
ATOM 582 C C . PHE A 1 74 ? 14.689 0.447 -14.899 1.00 96.19 74 PHE A C 1
ATOM 584 O O . PHE A 1 74 ? 14.335 -0.705 -15.153 1.00 96.19 74 PHE A O 1
ATOM 591 N N . VAL A 1 75 ? 13.958 1.297 -14.186 1.00 97.31 75 VAL A N 1
ATOM 592 C CA . VAL A 1 75 ? 12.554 1.091 -13.850 1.00 97.31 75 VAL A CA 1
ATOM 593 C C . VAL A 1 75 ? 11.730 1.340 -15.113 1.00 97.31 75 VAL A C 1
ATOM 595 O O . VAL A 1 75 ? 11.860 2.394 -15.744 1.00 97.31 75 VAL A O 1
ATOM 598 N N . ARG A 1 76 ? 10.884 0.381 -15.492 1.00 97.19 76 ARG A N 1
ATOM 599 C CA . ARG A 1 76 ? 10.135 0.396 -16.759 1.00 97.19 76 ARG A CA 1
ATOM 600 C C . ARG A 1 76 ? 8.638 0.498 -16.509 1.00 97.19 76 ARG A C 1
ATOM 602 O O . ARG A 1 76 ? 8.109 -0.167 -15.623 1.00 97.19 76 ARG A O 1
ATOM 609 N N . LEU A 1 77 ? 7.949 1.294 -17.319 1.00 97.31 77 LEU A N 1
ATOM 610 C CA . LEU A 1 77 ? 6.489 1.317 -17.362 1.00 97.31 77 LEU A CA 1
ATOM 611 C C . LEU A 1 77 ? 6.008 0.214 -18.312 1.00 97.31 77 LEU A C 1
ATOM 613 O O . LEU A 1 77 ? 6.394 0.210 -19.477 1.00 97.31 77 LEU A O 1
ATOM 617 N N . HIS A 1 78 ? 5.201 -0.721 -17.811 1.00 95.69 78 HIS A N 1
ATOM 618 C CA . HIS A 1 78 ? 4.643 -1.834 -18.594 1.00 95.69 78 HIS A CA 1
ATOM 619 C C . HIS A 1 78 ? 3.239 -1.534 -19.113 1.00 95.69 78 HIS A C 1
ATOM 621 O O . HIS A 1 78 ? 2.913 -1.871 -20.244 1.00 95.69 78 HIS A O 1
ATOM 627 N N . SER A 1 79 ? 2.400 -0.894 -18.300 1.00 96.00 79 SER A N 1
ATOM 628 C CA . SER A 1 79 ? 1.056 -0.459 -18.701 1.00 96.00 79 SER A CA 1
ATOM 629 C C . SER A 1 79 ? 0.623 0.776 -17.912 1.00 96.00 79 SER A C 1
ATOM 631 O O . SER A 1 79 ? 1.137 1.012 -16.816 1.00 96.00 79 SER A O 1
ATOM 633 N N . HIS A 1 80 ? -0.288 1.579 -18.476 1.00 95.75 80 HIS A N 1
ATOM 634 C CA . HIS A 1 80 ? -0.704 2.873 -17.909 1.00 95.75 80 HIS A CA 1
ATOM 635 C C . HIS A 1 80 ? -2.131 3.302 -18.311 1.00 95.75 80 HIS A C 1
ATOM 637 O O . HIS A 1 80 ? -2.361 4.423 -18.760 1.00 95.75 80 HIS A O 1
ATOM 643 N N . SER A 1 81 ? -3.120 2.420 -18.163 1.00 95.00 81 SER A N 1
ATOM 644 C CA . SER A 1 81 ? -4.502 2.725 -18.564 1.00 95.00 81 SER A CA 1
ATOM 645 C C . SER A 1 81 ? -5.093 3.958 -17.860 1.00 95.00 81 SER A C 1
ATOM 647 O O . SER A 1 81 ? -5.968 4.622 -18.415 1.00 95.00 81 SER A O 1
ATOM 649 N N . GLY A 1 82 ? -4.665 4.244 -16.622 1.00 92.25 82 GLY A N 1
ATOM 650 C CA . GLY A 1 82 ? -5.249 5.292 -15.774 1.00 92.25 82 GLY A CA 1
ATOM 651 C C . GLY A 1 82 ? -6.703 5.021 -15.359 1.00 92.25 82 GLY A C 1
ATOM 652 O O . GLY A 1 82 ? -7.307 5.826 -14.642 1.00 92.25 82 GLY A O 1
ATOM 653 N N . GLN A 1 83 ? -7.262 3.889 -15.792 1.00 94.25 83 GLN A N 1
ATOM 654 C CA . GLN A 1 83 ? -8.650 3.521 -15.569 1.00 94.25 83 GLN A CA 1
ATOM 655 C C . GLN A 1 83 ? -8.840 2.925 -14.181 1.00 94.25 83 GLN A C 1
ATOM 657 O O . GLN A 1 83 ? -7.951 2.283 -13.618 1.00 94.25 83 GLN A O 1
ATOM 662 N N . GLN A 1 84 ? -10.030 3.144 -13.638 1.00 94.38 84 GLN A N 1
ATOM 663 C CA . GLN A 1 84 ? -10.498 2.424 -12.465 1.00 94.38 84 GLN A CA 1
ATOM 664 C C . GLN A 1 84 ? -10.737 0.956 -12.825 1.00 94.38 84 GLN A C 1
ATOM 666 O O . GLN A 1 84 ? -11.135 0.635 -13.946 1.00 94.38 84 GLN A O 1
ATOM 671 N N . TYR A 1 85 ? -10.456 0.052 -11.888 1.00 93.56 85 TYR A N 1
ATOM 672 C CA . TYR A 1 85 ? -10.677 -1.373 -12.121 1.00 93.56 85 TYR A CA 1
ATOM 673 C C . TYR A 1 85 ? -12.174 -1.712 -12.009 1.00 93.56 85 TYR A C 1
ATOM 675 O O . TYR A 1 85 ? -12.858 -1.114 -11.182 1.00 93.56 85 TYR A O 1
ATOM 683 N N . PRO A 1 86 ? -12.699 -2.689 -12.775 1.00 94.44 86 PRO A N 1
ATOM 684 C CA . PRO A 1 86 ? -14.148 -2.930 -12.854 1.00 94.44 86 PRO A CA 1
ATOM 685 C C . PRO A 1 86 ? -14.839 -3.221 -11.515 1.00 94.44 86 PRO A C 1
ATOM 687 O O . PRO A 1 86 ? -16.004 -2.905 -11.330 1.00 94.44 86 PRO A O 1
ATOM 690 N N . MET A 1 87 ? -14.116 -3.819 -10.569 1.00 94.81 87 MET A N 1
ATOM 691 C CA . MET A 1 87 ? -14.658 -4.284 -9.288 1.00 94.81 87 MET A CA 1
ATOM 692 C C . MET A 1 87 ? -14.359 -3.318 -8.132 1.00 94.81 87 MET A C 1
ATOM 694 O O . MET A 1 87 ? -14.307 -3.727 -6.977 1.00 94.81 87 MET A O 1
ATOM 698 N N . ALA A 1 88 ? -14.079 -2.052 -8.441 1.00 93.44 88 ALA A N 1
ATOM 699 C CA . ALA A 1 88 ? -13.542 -1.098 -7.477 1.00 93.44 88 ALA A CA 1
ATOM 700 C C . ALA A 1 88 ? -14.543 -0.618 -6.428 1.00 93.44 88 ALA A C 1
ATOM 702 O O . ALA A 1 88 ? -14.163 -0.491 -5.268 1.00 93.44 88 ALA A O 1
ATOM 703 N N . GLU A 1 89 ? -15.805 -0.427 -6.805 1.00 95.31 89 GLU A N 1
ATOM 704 C CA . GLU A 1 89 ? -16.882 -0.115 -5.855 1.00 95.31 89 GLU A CA 1
ATOM 705 C C . GLU A 1 89 ? -17.186 -1.315 -4.953 1.00 95.31 89 GLU A C 1
ATOM 707 O O . GLU A 1 89 ? -17.232 -1.187 -3.733 1.00 95.31 89 GLU A O 1
ATOM 712 N N . ALA A 1 90 ? -17.291 -2.512 -5.539 1.00 96.94 90 ALA A N 1
ATOM 713 C CA . ALA A 1 90 ? -17.495 -3.742 -4.778 1.00 96.94 90 ALA A CA 1
ATOM 714 C C . ALA A 1 90 ? -16.352 -3.989 -3.777 1.00 96.94 90 ALA A C 1
ATOM 716 O O . ALA A 1 90 ? -16.597 -4.382 -2.640 1.00 96.94 90 ALA A O 1
ATOM 717 N N . PHE A 1 91 ? -15.104 -3.719 -4.175 1.00 96.00 91 PHE A N 1
ATOM 718 C CA . PHE A 1 91 ? -13.959 -3.839 -3.277 1.00 96.00 91 PHE A CA 1
ATOM 719 C C . PHE A 1 91 ? -13.951 -2.772 -2.174 1.00 96.00 91 PHE A C 1
ATOM 721 O O . PHE A 1 91 ? -13.567 -3.075 -1.049 1.00 96.00 91 PHE A O 1
ATOM 728 N N . GLU A 1 92 ? -14.357 -1.534 -2.466 1.00 95.38 92 GLU A N 1
ATOM 729 C CA . GLU A 1 92 ? -14.514 -0.493 -1.441 1.00 95.38 92 GLU A CA 1
ATOM 730 C C . GLU A 1 92 ? -15.551 -0.897 -0.385 1.00 95.38 92 GLU A C 1
ATOM 732 O O . GLU A 1 92 ? -15.291 -0.767 0.811 1.00 95.38 92 GLU A O 1
ATOM 737 N N . GLN A 1 93 ? -16.695 -1.434 -0.808 1.00 97.38 93 GLN A N 1
ATOM 738 C CA . GLN A 1 93 ? -17.715 -1.939 0.113 1.00 97.38 93 GLN A CA 1
ATOM 739 C C . GLN A 1 93 ? -17.175 -3.108 0.944 1.00 97.38 93 GLN A C 1
ATOM 741 O O . GLN A 1 93 ? -17.227 -3.061 2.171 1.00 97.38 93 GLN A O 1
ATOM 746 N N . GLU A 1 94 ? -16.577 -4.108 0.285 1.00 97.12 94 GLU A N 1
ATOM 747 C CA . GLU A 1 94 ? -15.955 -5.267 0.938 1.00 97.12 94 GLU A CA 1
ATOM 748 C C . GLU A 1 94 ? -14.955 -4.822 2.014 1.00 97.12 94 GLU A C 1
ATOM 750 O O . GLU A 1 94 ? -15.024 -5.264 3.162 1.00 97.12 94 GLU A O 1
ATOM 755 N N . ILE A 1 95 ? -14.027 -3.929 1.662 1.00 96.38 95 ILE A N 1
ATOM 756 C CA . ILE A 1 95 ? -12.946 -3.545 2.565 1.00 96.38 95 ILE A CA 1
ATOM 757 C C . ILE A 1 95 ? -13.432 -2.670 3.719 1.00 96.38 95 ILE A C 1
ATOM 759 O O . ILE A 1 95 ? -12.896 -2.780 4.821 1.00 96.38 95 ILE A O 1
ATOM 763 N N . THR A 1 96 ? -14.455 -1.847 3.486 1.00 96.88 96 THR A N 1
ATOM 764 C CA . THR A 1 96 ? -15.083 -1.024 4.525 1.00 96.88 96 THR A CA 1
ATOM 765 C C . THR A 1 96 ? -15.783 -1.910 5.545 1.00 96.88 96 THR A C 1
ATOM 767 O O . THR A 1 96 ? -15.476 -1.818 6.730 1.00 96.88 96 THR A O 1
ATOM 770 N N . THR A 1 97 ? -16.617 -2.853 5.098 1.00 97.88 97 THR A N 1
ATOM 771 C CA . THR A 1 97 ? -17.301 -3.796 5.994 1.00 97.88 97 THR A CA 1
ATOM 772 C C . THR A 1 97 ? -16.315 -4.655 6.785 1.00 97.88 97 THR A C 1
ATOM 774 O O . THR A 1 97 ? -16.473 -4.827 7.992 1.00 97.88 97 THR A O 1
ATOM 777 N N . LEU A 1 98 ? -15.262 -5.169 6.139 1.00 97.38 98 LEU A N 1
ATOM 778 C CA . LEU A 1 98 ? -14.225 -5.945 6.829 1.00 97.38 98 LEU A CA 1
ATOM 779 C C . LEU A 1 98 ? -13.464 -5.111 7.866 1.00 97.38 98 LEU A C 1
ATOM 781 O O . LEU A 1 98 ? -13.096 -5.628 8.922 1.00 97.38 98 LEU A O 1
ATOM 785 N N . TYR A 1 99 ? -13.204 -3.839 7.565 1.00 97.06 99 TYR A N 1
ATOM 786 C CA . TYR A 1 99 ? -12.533 -2.934 8.488 1.00 97.06 99 TYR A CA 1
ATOM 787 C C . TYR A 1 99 ? -13.418 -2.616 9.698 1.00 97.06 99 TYR A C 1
ATOM 789 O O . TYR A 1 99 ? -12.964 -2.744 10.830 1.00 97.06 99 TYR A O 1
ATOM 797 N N . GLU A 1 100 ? -14.688 -2.281 9.474 1.00 96.62 100 GLU A N 1
ATOM 798 C CA . GLU A 1 100 ? -15.657 -1.994 10.535 1.00 96.62 100 GLU A CA 1
ATOM 799 C C . GLU A 1 100 ? -15.875 -3.196 11.457 1.00 96.62 100 GLU A C 1
ATOM 801 O O . GLU A 1 100 ? -15.833 -3.039 12.675 1.00 96.62 100 GLU A O 1
ATOM 806 N N . ALA A 1 101 ? -16.028 -4.402 10.902 1.00 96.19 101 ALA A N 1
ATOM 807 C CA . ALA A 1 101 ? -16.157 -5.625 11.693 1.00 96.19 101 ALA A CA 1
ATOM 808 C C . ALA A 1 101 ? -14.923 -5.857 12.581 1.00 96.19 101 ALA A C 1
ATOM 810 O O . ALA A 1 101 ? -15.047 -6.155 13.769 1.00 96.19 101 ALA A O 1
ATOM 811 N N . ARG A 1 102 ? -13.720 -5.647 12.032 1.00 95.00 102 ARG A N 1
ATOM 812 C CA . ARG A 1 102 ? -12.470 -5.762 12.790 1.00 95.00 102 ARG A CA 1
ATOM 813 C C . ARG A 1 102 ? -12.379 -4.729 13.916 1.00 95.00 102 ARG A C 1
ATOM 815 O O . ARG A 1 102 ? -11.910 -5.061 15.005 1.00 95.00 102 ARG A O 1
ATOM 822 N N . GLU A 1 103 ? -12.793 -3.490 13.669 1.00 93.44 103 GLU A N 1
ATOM 823 C CA . GLU A 1 103 ? -12.806 -2.454 14.705 1.00 93.44 103 GLU A CA 1
ATOM 824 C C . GLU A 1 103 ? -13.835 -2.782 15.796 1.00 93.44 103 GLU A C 1
ATOM 826 O O . GLU A 1 103 ? -13.496 -2.701 16.975 1.00 93.44 103 GLU A O 1
ATOM 831 N N . GLN A 1 104 ? -15.029 -3.261 15.433 1.00 93.56 104 GLN A N 1
ATOM 832 C CA . GLN A 1 104 ? -16.048 -3.713 16.389 1.00 93.56 104 GLN A CA 1
ATOM 833 C C . GLN A 1 104 ? -15.555 -4.873 17.258 1.00 93.56 104 GLN A C 1
ATOM 835 O O . GLN A 1 104 ? -15.757 -4.853 18.469 1.00 93.56 104 GLN A O 1
ATOM 840 N N . GLU A 1 105 ? -14.867 -5.863 16.685 1.00 92.81 105 GLU A N 1
ATOM 841 C CA . GLU A 1 105 ? -14.244 -6.949 17.454 1.00 92.81 105 GLU A CA 1
ATOM 842 C C . GLU A 1 105 ? -13.182 -6.418 18.424 1.00 92.81 105 GLU A C 1
ATOM 844 O O . GLU A 1 105 ? -13.131 -6.820 19.590 1.00 92.81 105 GLU A O 1
ATOM 849 N N . HIS A 1 106 ? -12.342 -5.483 17.973 1.00 88.81 106 HIS A N 1
ATOM 850 C CA . HIS A 1 106 ? -11.346 -4.846 18.829 1.00 88.81 106 HIS A CA 1
ATOM 851 C C . HIS A 1 106 ? -11.987 -4.028 19.956 1.00 88.81 106 HIS A C 1
ATOM 853 O O . HIS A 1 106 ? -11.483 -4.051 21.081 1.00 88.81 106 HIS A O 1
ATOM 859 N N . GLU A 1 107 ? -13.074 -3.310 19.687 1.00 89.88 107 GLU A N 1
ATOM 860 C CA . GLU A 1 107 ? -13.829 -2.550 20.683 1.00 89.88 107 GLU A CA 1
ATOM 861 C C . GLU A 1 107 ? -14.556 -3.464 21.669 1.00 89.88 107 GLU A C 1
ATOM 863 O O . GLU A 1 107 ? -14.444 -3.256 22.877 1.00 89.88 107 GLU A O 1
ATOM 868 N N . ALA A 1 108 ? -15.214 -4.519 21.185 1.00 90.50 108 ALA A N 1
ATOM 869 C CA . ALA A 1 108 ? -15.862 -5.529 22.013 1.00 90.50 108 ALA A CA 1
ATOM 870 C C . ALA A 1 108 ? -14.847 -6.215 22.932 1.00 90.50 108 ALA A C 1
ATOM 872 O O . ALA A 1 108 ? -15.094 -6.335 24.128 1.00 90.50 108 ALA A O 1
ATOM 873 N N . MET A 1 109 ? -13.664 -6.564 22.419 1.00 85.50 109 MET A N 1
ATOM 874 C CA . MET A 1 109 ? -12.580 -7.127 23.225 1.00 85.50 109 MET A CA 1
ATOM 875 C C . MET A 1 109 ? -12.074 -6.136 24.281 1.00 85.50 109 MET A C 1
ATOM 877 O O . MET A 1 109 ? -11.809 -6.527 25.419 1.00 85.50 109 MET A O 1
ATOM 881 N N . ARG A 1 110 ? -11.952 -4.843 23.943 1.00 84.50 110 ARG A N 1
ATOM 882 C CA . ARG A 1 110 ? -11.599 -3.805 24.928 1.00 84.50 110 ARG A CA 1
ATOM 883 C C . ARG A 1 110 ? -12.674 -3.692 26.005 1.00 84.50 110 ARG A C 1
ATOM 885 O O . ARG A 1 110 ? -12.331 -3.678 27.187 1.00 84.50 110 ARG A O 1
ATOM 892 N N . LEU A 1 111 ? -13.947 -3.666 25.622 1.00 84.69 111 LEU A N 1
ATOM 893 C CA . LEU A 1 111 ? -15.068 -3.568 26.550 1.00 84.69 111 LEU A CA 1
ATOM 894 C C . LEU A 1 111 ? -15.165 -4.812 27.442 1.00 84.69 111 LEU A C 1
ATOM 896 O O . LEU A 1 111 ? -15.229 -4.680 28.660 1.00 84.69 111 LEU A O 1
ATOM 900 N N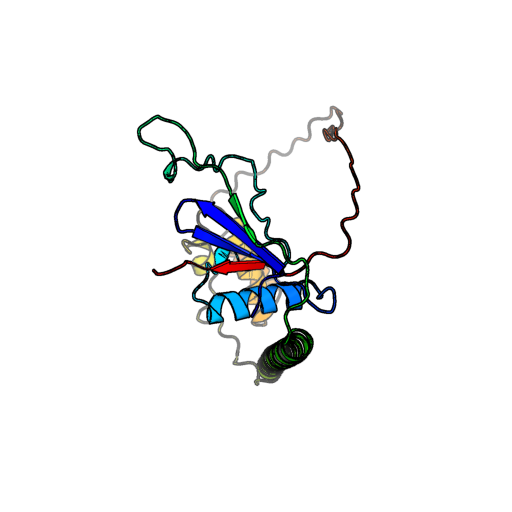 . GLU A 1 112 ? -15.068 -6.013 26.881 1.00 81.25 112 GLU A N 1
ATOM 901 C CA . GLU A 1 112 ? -15.044 -7.271 27.631 1.00 81.25 112 GLU A CA 1
ATOM 902 C C . GLU A 1 112 ? -13.865 -7.301 28.611 1.00 81.25 112 GLU A C 1
ATOM 904 O O . GLU A 1 112 ? -14.034 -7.627 29.787 1.00 81.25 112 GLU A O 1
ATOM 909 N N . SER A 1 113 ? -12.679 -6.864 28.171 1.00 73.38 113 SER A N 1
ATOM 910 C CA . SER A 1 113 ? -11.515 -6.751 29.053 1.00 73.38 113 SER A CA 1
ATOM 911 C C . SER A 1 113 ? -11.721 -5.744 30.193 1.00 73.38 113 SER A C 1
ATOM 913 O O . SER A 1 113 ? -11.174 -5.948 31.276 1.00 73.38 113 SER A O 1
ATOM 915 N N . SER A 1 114 ? -12.535 -4.699 29.986 1.00 73.38 114 SER A N 1
ATOM 916 C CA . SER A 1 114 ? -12.897 -3.729 31.028 1.00 73.38 114 SER A CA 1
ATOM 917 C C . SER A 1 114 ? -14.007 -4.205 31.972 1.00 73.38 114 SER A C 1
ATOM 919 O O . SER A 1 114 ? -14.025 -3.795 33.130 1.00 73.38 114 SER A O 1
ATOM 921 N N . LEU A 1 115 ? -14.911 -5.070 31.497 1.00 69.00 115 LEU A N 1
ATOM 922 C CA . LEU A 1 115 ? -16.054 -5.598 32.253 1.00 69.00 115 LEU A CA 1
ATOM 923 C C . LEU A 1 115 ? -15.731 -6.897 32.997 1.00 69.00 115 LEU A C 1
ATOM 925 O O . LEU A 1 115 ? -16.445 -7.261 33.933 1.00 69.00 115 LEU A O 1
ATOM 929 N N . SER A 1 116 ? -14.666 -7.605 32.601 1.00 56.28 116 SER A N 1
ATOM 930 C CA . SER A 1 116 ? -14.188 -8.782 33.320 1.00 56.28 116 SER A CA 1
ATOM 931 C C . SER A 1 116 ? -13.968 -8.401 34.791 1.00 56.28 116 SER A C 1
ATOM 933 O O . SER A 1 116 ? -13.266 -7.413 35.043 1.00 56.28 116 SER A O 1
ATOM 935 N N . PRO A 1 117 ? -14.547 -9.134 35.771 1.00 51.50 117 PRO A N 1
ATOM 936 C CA . PRO A 1 117 ? -14.358 -8.827 37.180 1.00 51.50 117 PRO A CA 1
ATOM 937 C C . PRO A 1 117 ? -12.863 -8.798 37.395 1.00 51.50 117 PRO A C 1
ATOM 939 O O . PRO A 1 117 ? -12.221 -9.819 37.138 1.00 51.50 117 PRO A O 1
ATOM 942 N N . ARG A 1 118 ? -12.332 -7.618 37.756 1.00 50.22 118 ARG A N 1
ATOM 943 C CA . ARG A 1 118 ? -10.923 -7.348 38.063 1.00 50.22 118 ARG A CA 1
ATOM 944 C C . ARG A 1 118 ? -10.297 -8.664 38.507 1.00 50.22 118 ARG A C 1
ATOM 946 O O . ARG A 1 118 ? -10.532 -9.085 39.641 1.00 50.22 118 ARG A O 1
ATOM 953 N N . ARG A 1 119 ? -9.584 -9.375 37.613 1.00 47.00 119 ARG A N 1
ATOM 954 C CA . ARG A 1 119 ? -8.777 -10.513 38.061 1.00 47.00 119 ARG A CA 1
ATOM 955 C C . ARG A 1 119 ? -7.905 -9.868 39.114 1.00 47.00 119 ARG A C 1
ATOM 957 O O . ARG A 1 119 ? -7.164 -8.944 38.765 1.00 47.00 119 ARG A O 1
ATOM 964 N N . GLY A 1 120 ? -8.127 -10.245 40.378 1.00 49.50 120 GLY A N 1
ATOM 965 C CA . GLY A 1 120 ? -7.454 -9.648 41.524 1.00 49.50 120 GLY A CA 1
ATOM 966 C C . GLY A 1 120 ? -5.992 -9.455 41.154 1.00 49.50 120 GLY A C 1
ATOM 967 O O . GLY A 1 120 ? -5.447 -10.299 40.432 1.00 49.50 120 GLY A O 1
ATOM 968 N N . PRO A 1 121 ? -5.416 -8.296 41.494 1.00 48.03 121 PRO A N 1
ATOM 969 C CA . PRO A 1 121 ? -4.283 -7.755 40.768 1.00 48.03 121 PRO A CA 1
ATOM 970 C C . PRO A 1 121 ? -3.221 -8.848 40.636 1.00 48.03 121 PRO A C 1
ATOM 972 O O . PRO A 1 121 ? -2.841 -9.467 41.633 1.00 48.03 121 PRO A O 1
ATOM 975 N N . ARG A 1 122 ? -2.790 -9.154 39.401 1.00 49.69 122 ARG A N 1
ATOM 976 C CA . ARG A 1 122 ? -1.735 -10.147 39.116 1.00 49.69 122 ARG A CA 1
ATOM 977 C C . ARG A 1 122 ? -0.370 -9.606 39.575 1.00 49.69 122 ARG A C 1
ATOM 979 O O . ARG A 1 122 ? 0.609 -9.632 38.834 1.00 49.69 122 ARG A O 1
ATOM 986 N N . LEU A 1 123 ? -0.308 -9.085 40.802 1.00 51.34 123 LEU A N 1
ATOM 987 C CA . LEU A 1 123 ? 0.875 -8.536 41.456 1.00 51.34 123 LEU A CA 1
ATOM 988 C C . LEU A 1 123 ? 1.971 -9.589 41.574 1.00 51.34 123 LEU A C 1
ATOM 990 O O . LEU A 1 123 ? 3.139 -9.226 41.608 1.00 51.34 123 LEU A O 1
ATOM 994 N N . SER A 1 124 ? 1.613 -10.879 41.576 1.00 53.56 124 SER A N 1
ATOM 995 C CA . SER A 1 124 ? 2.570 -11.983 41.671 1.00 53.56 124 SER A CA 1
ATOM 996 C C . SER A 1 124 ? 3.611 -11.998 40.547 1.00 53.56 124 SER A C 1
ATOM 998 O O . SER A 1 124 ? 4.667 -12.585 40.732 1.00 53.56 124 SER A O 1
ATOM 1000 N N . ASN A 1 125 ? 3.359 -11.323 39.416 1.00 55.88 125 ASN A N 1
ATOM 1001 C CA . ASN A 1 125 ? 4.266 -11.284 38.262 1.00 55.88 125 ASN A CA 1
ATOM 1002 C C . ASN A 1 125 ? 4.712 -9.867 37.837 1.00 55.88 125 ASN A C 1
ATOM 1004 O O . ASN A 1 125 ? 5.405 -9.731 36.819 1.00 55.88 125 ASN A O 1
ATOM 1008 N N . LEU A 1 126 ? 4.305 -8.824 38.573 1.00 72.06 126 LEU A N 1
ATOM 1009 C CA . LEU A 1 126 ? 4.634 -7.414 38.320 1.00 72.06 126 LEU A CA 1
ATOM 1010 C C . LEU A 1 126 ? 5.732 -6.952 39.286 1.00 72.06 126 LEU A C 1
ATOM 1012 O O . LEU A 1 126 ? 5.461 -6.242 40.251 1.00 72.06 126 LEU A O 1
ATOM 1016 N N . SER A 1 127 ? 6.977 -7.355 39.029 1.00 78.31 127 SER A N 1
ATOM 1017 C CA . SER A 1 127 ? 8.148 -6.821 39.734 1.00 78.31 127 SER A CA 1
ATOM 1018 C C . SER A 1 127 ? 8.877 -5.801 38.861 1.00 78.31 127 SER A C 1
ATOM 1020 O O . SER A 1 127 ? 9.074 -6.025 37.667 1.00 78.31 127 SER A O 1
ATOM 1022 N N . LEU A 1 128 ? 9.303 -4.681 39.452 1.00 81.44 128 LEU A N 1
ATOM 1023 C CA . LEU A 1 128 ? 10.121 -3.674 38.764 1.00 81.44 128 LEU A CA 1
ATOM 1024 C C . LEU A 1 128 ? 11.408 -4.295 38.193 1.00 81.44 128 LEU A C 1
ATOM 1026 O O . LEU A 1 128 ? 11.807 -4.009 37.065 1.00 81.44 128 LEU A O 1
ATOM 1030 N N . GLU A 1 129 ? 12.005 -5.221 38.942 1.00 81.62 129 GLU A N 1
ATOM 1031 C CA . GLU A 1 129 ? 13.199 -5.965 38.547 1.00 81.62 129 GLU A CA 1
ATOM 1032 C C . GLU A 1 129 ? 13.008 -6.750 37.243 1.00 81.62 129 GLU A C 1
ATOM 1034 O O . GLU A 1 129 ? 13.897 -6.759 36.395 1.00 81.62 129 GLU A O 1
ATOM 1039 N N . ARG A 1 130 ? 11.824 -7.329 37.004 1.00 83.50 130 ARG A N 1
ATOM 1040 C CA . ARG A 1 130 ? 11.511 -8.013 35.741 1.00 83.50 130 ARG A CA 1
ATOM 1041 C C . ARG A 1 130 ? 11.506 -7.060 34.545 1.00 83.50 130 ARG A C 1
ATOM 1043 O O . ARG A 1 130 ? 11.918 -7.445 33.453 1.00 83.50 130 ARG A O 1
ATOM 1050 N N . PHE A 1 131 ? 11.023 -5.831 34.724 1.00 84.19 131 PHE A N 1
ATOM 1051 C CA . PHE A 1 131 ? 11.037 -4.833 33.652 1.00 84.19 131 PHE A CA 1
ATOM 1052 C C . PHE A 1 131 ? 12.464 -4.357 33.378 1.00 84.19 131 PHE A C 1
ATOM 1054 O O . PHE A 1 131 ? 12.854 -4.281 32.217 1.00 84.19 131 PHE A O 1
ATOM 1061 N N . ARG A 1 132 ? 13.265 -4.121 34.423 1.00 83.62 132 ARG A N 1
ATOM 1062 C CA . ARG A 1 132 ? 14.666 -3.684 34.295 1.00 83.62 132 ARG A CA 1
ATOM 1063 C C . ARG A 1 132 ? 15.608 -4.764 33.751 1.00 83.62 132 ARG A C 1
ATOM 1065 O O . ARG A 1 132 ? 16.519 -4.439 33.003 1.00 83.62 132 ARG A O 1
ATOM 1072 N N . SER A 1 133 ? 15.371 -6.036 34.071 1.00 83.06 133 SER A N 1
ATOM 1073 C CA . SER A 1 133 ? 16.152 -7.181 33.561 1.00 83.06 133 SER A CA 1
ATOM 1074 C C . SER A 1 133 ? 15.735 -7.646 32.159 1.00 83.06 133 SER A C 1
ATOM 1076 O O . SER A 1 133 ? 16.379 -8.514 31.570 1.00 83.06 133 SER A O 1
ATOM 1078 N N . SER A 1 134 ? 14.668 -7.077 31.593 1.00 82.56 134 SER A N 1
ATOM 1079 C CA . SER A 1 134 ? 14.189 -7.439 30.261 1.00 82.56 134 SER A CA 1
ATOM 1080 C C . SER A 1 134 ? 15.162 -6.990 29.170 1.00 82.56 134 SER A C 1
ATOM 1082 O O . SER A 1 134 ? 15.503 -5.810 29.070 1.00 82.56 134 SER A O 1
ATOM 1084 N N . THR A 1 135 ? 15.511 -7.909 28.264 1.00 86.62 135 THR A N 1
ATOM 1085 C CA . THR A 1 135 ? 16.306 -7.625 27.053 1.00 86.62 135 THR A CA 1
ATOM 1086 C C . THR A 1 135 ? 15.708 -6.504 26.201 1.00 86.62 135 THR A C 1
ATOM 1088 O O . THR A 1 135 ? 16.431 -5.797 25.509 1.00 86.62 135 THR A O 1
ATOM 1091 N N . ARG A 1 136 ? 14.391 -6.271 26.301 1.00 83.56 136 ARG A N 1
ATOM 1092 C CA . ARG A 1 136 ? 13.672 -5.203 25.590 1.00 83.56 136 ARG A CA 1
ATOM 1093 C C . ARG A 1 136 ? 14.094 -3.785 26.000 1.00 83.56 136 ARG A C 1
ATOM 1095 O O . ARG A 1 136 ? 13.895 -2.861 25.214 1.00 83.56 136 ARG A O 1
ATOM 1102 N N . TYR A 1 137 ? 14.616 -3.602 27.213 1.00 84.56 137 TYR A N 1
ATOM 1103 C CA . TYR A 1 137 ? 14.911 -2.282 27.783 1.00 84.56 137 TYR A CA 1
ATOM 1104 C C . TYR A 1 137 ? 16.372 -2.102 28.216 1.00 84.56 137 TYR A C 1
ATOM 1106 O O . TYR A 1 137 ? 16.673 -1.106 28.870 1.00 84.56 137 TYR A O 1
ATOM 1114 N N . GLN A 1 138 ? 17.277 -3.012 27.834 1.00 79.94 138 GLN A N 1
ATOM 1115 C CA . GLN A 1 138 ? 18.696 -2.971 28.223 1.00 79.94 138 GLN A CA 1
ATOM 1116 C C . GLN A 1 138 ? 19.356 -1.612 27.946 1.00 79.94 138 GLN A C 1
ATOM 1118 O O . GLN A 1 138 ? 20.010 -1.059 28.824 1.00 79.94 138 GLN A O 1
ATOM 1123 N N . ASP A 1 139 ? 19.091 -1.022 26.780 1.00 84.88 139 ASP A N 1
ATOM 1124 C CA . ASP A 1 139 ? 19.675 0.269 26.389 1.00 84.88 139 ASP A CA 1
ATOM 1125 C C . ASP A 1 139 ? 18.877 1.485 26.898 1.00 84.88 139 ASP A C 1
ATOM 1127 O O . ASP A 1 139 ? 19.225 2.634 26.616 1.00 84.88 139 ASP A O 1
ATOM 1131 N N . ARG A 1 140 ? 17.740 1.264 27.574 1.00 84.19 140 ARG A N 1
ATOM 1132 C CA . ARG A 1 140 ? 16.772 2.311 27.952 1.00 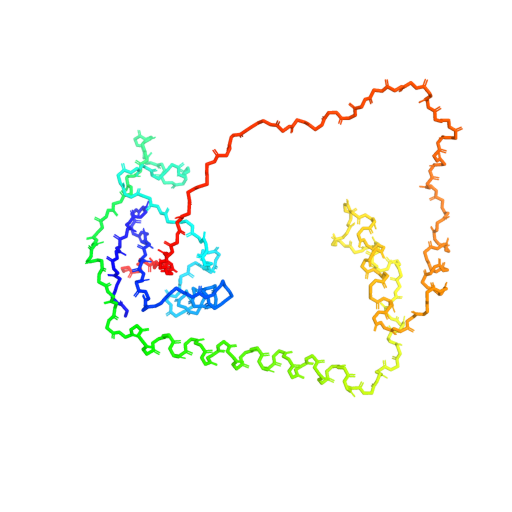84.19 140 ARG A CA 1
ATOM 1133 C C . ARG A 1 140 ? 16.154 2.040 29.330 1.00 84.19 140 ARG A C 1
ATOM 1135 O O . ARG A 1 140 ? 14.951 1.780 29.417 1.00 84.19 140 ARG A O 1
ATOM 1142 N N . PRO A 1 141 ? 16.928 2.174 30.420 1.00 80.31 141 PRO A N 1
ATOM 1143 C CA . PRO A 1 141 ? 16.458 1.871 31.774 1.00 80.31 141 PRO A CA 1
ATOM 1144 C C . PRO A 1 141 ? 15.248 2.721 32.196 1.00 80.31 141 PRO A C 1
ATOM 1146 O O . PRO A 1 141 ? 14.296 2.198 32.766 1.00 80.31 141 PRO A O 1
ATOM 1149 N N . ALA A 1 142 ? 15.200 4.002 31.815 1.00 84.44 142 ALA A N 1
ATOM 1150 C CA . ALA A 1 142 ? 14.038 4.857 32.083 1.00 84.44 142 ALA A CA 1
ATOM 1151 C C . ALA A 1 142 ? 12.750 4.369 31.381 1.00 84.44 142 ALA A C 1
ATOM 1153 O O . ALA A 1 142 ? 11.649 4.543 31.899 1.00 84.44 142 ALA A O 1
ATOM 1154 N N . ALA A 1 143 ? 12.867 3.723 30.213 1.00 83.69 143 ALA A N 1
ATOM 1155 C CA . ALA A 1 143 ? 11.715 3.154 29.515 1.00 83.69 143 ALA A CA 1
ATOM 1156 C C . ALA A 1 143 ? 11.183 1.893 30.216 1.00 83.69 143 ALA A C 1
ATOM 1158 O O . ALA A 1 143 ? 9.976 1.647 30.173 1.00 83.69 143 ALA A O 1
ATOM 1159 N N . ALA A 1 144 ? 12.052 1.128 30.889 1.00 87.00 144 ALA A N 1
ATOM 1160 C CA . ALA A 1 144 ? 11.639 0.011 31.737 1.00 87.00 144 ALA A CA 1
ATOM 1161 C C . ALA A 1 144 ? 10.788 0.497 32.919 1.00 87.00 144 ALA A C 1
ATOM 1163 O O . ALA A 1 144 ? 9.733 -0.078 33.189 1.00 87.00 144 ALA A O 1
ATOM 1164 N N . ASP A 1 145 ? 11.213 1.584 33.568 1.00 87.62 145 ASP A N 1
ATOM 1165 C CA . ASP A 1 145 ? 10.511 2.176 34.711 1.00 87.62 145 ASP A CA 1
ATOM 1166 C C . ASP A 1 145 ? 9.131 2.710 34.308 1.00 87.62 145 ASP A C 1
ATOM 1168 O O . ASP A 1 145 ? 8.136 2.413 34.966 1.00 87.62 145 ASP A O 1
ATOM 1172 N N . ILE A 1 146 ? 9.030 3.411 33.172 1.00 88.38 146 ILE A N 1
ATOM 1173 C CA . ILE A 1 146 ? 7.738 3.878 32.638 1.00 88.38 146 ILE A CA 1
ATOM 1174 C C . ILE A 1 146 ? 6.830 2.693 32.291 1.00 88.38 146 ILE A C 1
ATOM 1176 O O . ILE A 1 146 ? 5.647 2.701 32.634 1.00 88.38 146 ILE A O 1
ATOM 1180 N N . ALA A 1 147 ? 7.363 1.657 31.636 1.00 86.50 147 ALA A N 1
ATOM 1181 C CA . ALA A 1 147 ? 6.592 0.466 31.292 1.00 86.50 147 ALA A CA 1
ATOM 1182 C C . ALA A 1 147 ? 6.069 -0.260 32.542 1.00 86.50 147 ALA A C 1
ATOM 1184 O O . ALA A 1 147 ? 4.926 -0.725 32.544 1.00 86.50 147 ALA A O 1
ATOM 1185 N N . PHE A 1 148 ? 6.870 -0.311 33.610 1.00 88.19 148 PHE A N 1
ATOM 1186 C CA . PHE A 1 148 ? 6.433 -0.799 34.913 1.00 88.19 148 PHE A CA 1
ATOM 1187 C C . PHE A 1 148 ? 5.321 0.078 35.494 1.00 88.19 148 PHE A C 1
ATOM 1189 O O . PHE A 1 148 ? 4.287 -0.466 35.867 1.00 88.19 148 PHE A O 1
ATOM 1196 N N . CYS A 1 149 ? 5.478 1.406 35.530 1.00 88.31 149 CYS A N 1
ATOM 1197 C CA . CYS A 1 149 ? 4.464 2.321 36.067 1.00 88.31 149 CYS A CA 1
ATOM 1198 C C . CYS A 1 149 ? 3.119 2.171 35.355 1.00 88.31 149 CYS A C 1
ATOM 1200 O O . CYS A 1 149 ? 2.088 2.030 36.010 1.00 88.31 149 CYS A O 1
ATOM 1202 N N . VAL A 1 150 ? 3.129 2.134 34.018 1.00 85.69 150 VAL A N 1
ATOM 1203 C CA . VAL A 1 150 ? 1.918 1.942 33.206 1.00 85.69 150 VAL A CA 1
ATOM 1204 C C . VAL A 1 150 ? 1.270 0.595 33.519 1.00 85.69 150 VAL A C 1
ATOM 1206 O O . VAL A 1 150 ? 0.062 0.527 33.740 1.00 85.69 150 VAL A O 1
ATOM 1209 N N . ALA A 1 151 ? 2.061 -0.479 33.590 1.00 83.88 151 ALA A N 1
ATOM 1210 C CA . ALA A 1 151 ? 1.546 -1.808 33.895 1.00 83.88 151 ALA A CA 1
ATOM 1211 C C . ALA A 1 151 ? 1.014 -1.913 35.335 1.00 83.88 151 ALA A C 1
ATOM 1213 O O . ALA A 1 151 ? -0.050 -2.487 35.555 1.00 83.88 151 ALA A O 1
ATOM 1214 N N . ALA A 1 152 ? 1.717 -1.346 36.314 1.00 84.75 152 ALA A N 1
ATOM 1215 C CA . ALA A 1 152 ? 1.335 -1.345 37.720 1.00 84.75 152 ALA A CA 1
ATOM 1216 C C . ALA A 1 152 ? 0.048 -0.542 37.955 1.00 84.75 152 ALA A C 1
ATOM 1218 O O . ALA A 1 152 ? -0.870 -1.045 38.606 1.00 84.75 152 ALA A O 1
ATOM 1219 N N . PHE A 1 153 ? -0.060 0.647 37.354 1.00 83.31 153 PHE A N 1
ATOM 1220 C CA . PHE A 1 153 ? -1.261 1.479 37.414 1.00 83.31 153 PHE A CA 1
ATOM 1221 C C . PHE A 1 153 ? -2.456 0.787 36.745 1.00 83.31 153 PHE A C 1
ATOM 1223 O O . PHE A 1 153 ? -3.521 0.666 37.348 1.00 83.31 153 PHE A O 1
ATOM 1230 N N . ALA A 1 154 ? -2.262 0.218 35.549 1.00 77.94 154 ALA A N 1
ATOM 1231 C CA . ALA A 1 154 ? -3.299 -0.544 34.848 1.00 77.94 154 ALA A CA 1
ATOM 1232 C C . ALA A 1 154 ? -3.767 -1.788 35.630 1.00 77.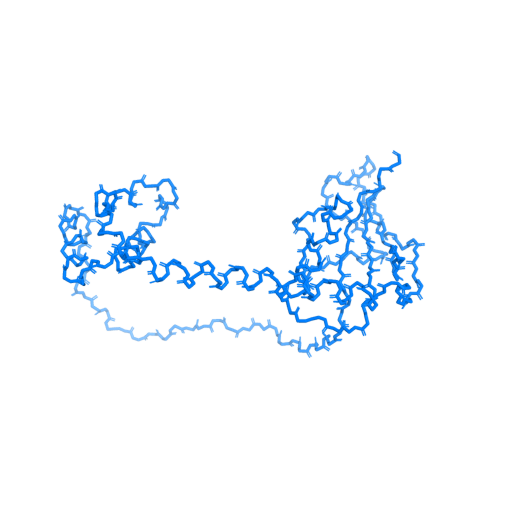94 154 ALA A C 1
ATOM 1234 O O . ALA A 1 154 ? -4.915 -2.205 35.503 1.00 77.94 154 ALA A O 1
ATOM 1235 N N . ASN A 1 155 ? -2.905 -2.366 36.474 1.00 77.44 155 ASN A N 1
ATOM 1236 C CA . ASN A 1 155 ? -3.251 -3.477 37.367 1.00 77.44 155 ASN A CA 1
ATOM 1237 C C . ASN A 1 155 ? -3.784 -3.016 38.737 1.00 77.44 155 ASN A C 1
ATOM 1239 O O . ASN A 1 155 ? -3.991 -3.846 39.620 1.00 77.44 155 ASN A O 1
ATOM 1243 N N . GLY A 1 156 ? -4.039 -1.718 38.929 1.00 75.12 156 GLY A N 1
ATOM 1244 C CA . GLY A 1 156 ? -4.672 -1.182 40.133 1.00 75.12 156 GLY A CA 1
ATOM 1245 C C . GLY A 1 156 ? -3.740 -0.998 41.329 1.00 75.12 156 GLY A C 1
ATOM 1246 O O . GLY A 1 156 ? -4.220 -0.944 42.462 1.00 75.12 156 GLY A O 1
ATOM 1247 N N . MET A 1 157 ? -2.426 -0.931 41.105 1.00 80.88 157 MET A N 1
ATOM 1248 C CA . MET A 1 157 ? -1.465 -0.543 42.134 1.00 80.88 157 MET A CA 1
ATOM 1249 C C . MET A 1 157 ? -1.617 0.959 42.427 1.00 80.88 157 MET A C 1
ATOM 1251 O O . MET A 1 157 ? -1.739 1.758 41.501 1.00 80.88 157 MET A O 1
ATOM 1255 N N . THR A 1 158 ? -1.637 1.343 43.705 1.00 84.88 158 THR A N 1
ATOM 1256 C CA . THR A 1 158 ? -1.735 2.757 44.100 1.00 84.88 158 THR A CA 1
ATOM 1257 C C . THR A 1 158 ? -0.451 3.509 43.766 1.00 84.88 158 THR A C 1
ATOM 1259 O O . THR A 1 158 ? 0.633 2.918 43.754 1.00 84.88 158 THR A O 1
ATOM 1262 N N . GLU A 1 159 ? -0.561 4.819 43.541 1.00 84.62 159 GLU A N 1
ATOM 1263 C CA . GLU A 1 159 ? 0.587 5.682 43.236 1.00 84.62 159 GLU A CA 1
ATOM 1264 C C . GLU A 1 159 ? 1.680 5.589 44.310 1.00 84.62 159 GLU A C 1
ATOM 1266 O O . GLU A 1 159 ? 2.852 5.445 43.969 1.00 84.62 159 GLU A O 1
ATOM 1271 N N . ASP A 1 160 ? 1.308 5.531 45.594 1.00 83.06 160 ASP A N 1
ATOM 1272 C CA . ASP A 1 160 ? 2.258 5.360 46.701 1.00 83.06 160 ASP A CA 1
ATOM 1273 C C . ASP A 1 160 ? 3.046 4.053 46.606 1.00 83.06 160 ASP A C 1
ATOM 1275 O O . ASP A 1 160 ? 4.258 4.033 46.813 1.00 83.06 160 ASP A O 1
ATOM 1279 N N . ARG A 1 161 ? 2.385 2.944 46.248 1.00 80.75 161 ARG A N 1
ATOM 1280 C CA . ARG A 1 161 ? 3.042 1.636 46.111 1.00 80.75 161 ARG A CA 1
ATOM 1281 C C . ARG A 1 161 ? 3.969 1.590 44.902 1.00 80.75 161 ARG A C 1
ATOM 1283 O O . ARG A 1 161 ? 5.040 0.992 44.997 1.00 80.75 161 ARG A O 1
ATOM 1290 N N . ILE A 1 162 ? 3.582 2.233 43.800 1.00 85.12 162 ILE A N 1
ATOM 1291 C CA . ILE A 1 162 ? 4.438 2.406 42.618 1.00 85.12 162 ILE A CA 1
ATOM 1292 C C . ILE A 1 162 ? 5.658 3.257 42.994 1.00 85.12 162 ILE A C 1
ATOM 1294 O O . ILE A 1 162 ? 6.793 2.866 42.723 1.00 85.12 162 ILE A O 1
ATOM 1298 N N . GLY A 1 163 ? 5.440 4.376 43.689 1.00 83.94 163 GLY A N 1
ATOM 1299 C CA . GLY A 1 163 ? 6.492 5.265 44.172 1.00 83.94 163 GLY A CA 1
ATOM 1300 C C . GLY A 1 163 ? 7.453 4.573 45.139 1.00 83.94 163 GLY A C 1
ATOM 1301 O O . GLY A 1 163 ? 8.665 4.718 44.999 1.00 83.94 163 GLY A O 1
ATOM 1302 N N . CYS A 1 164 ? 6.944 3.774 46.079 1.00 82.69 164 CYS A N 1
ATOM 1303 C CA . CYS A 1 164 ? 7.764 2.936 46.949 1.00 82.69 164 CYS A CA 1
ATOM 1304 C C . CYS A 1 164 ? 8.593 1.942 46.134 1.00 82.69 164 CYS A C 1
ATOM 1306 O O . CYS A 1 164 ? 9.801 1.912 46.315 1.00 82.69 164 CYS A O 1
ATOM 1308 N N . ALA A 1 165 ? 7.997 1.204 45.191 1.00 81.94 165 ALA A N 1
ATOM 1309 C CA . ALA A 1 165 ? 8.726 0.234 44.368 1.00 81.94 165 ALA A CA 1
ATOM 1310 C C . ALA A 1 165 ? 9.880 0.870 43.569 1.00 81.94 165 ALA A C 1
ATOM 1312 O O . ALA A 1 165 ? 10.958 0.285 43.477 1.00 81.94 165 ALA A O 1
ATOM 1313 N N . LEU A 1 166 ? 9.681 2.083 43.041 1.00 82.56 166 LEU A N 1
ATOM 1314 C CA . LEU A 1 166 ? 10.735 2.848 42.366 1.00 82.56 166 LEU A CA 1
ATOM 1315 C C . LEU A 1 166 ? 11.829 3.315 43.341 1.00 82.56 166 LEU A C 1
ATOM 1317 O O . LEU A 1 166 ? 13.018 3.253 43.024 1.00 82.56 166 LEU A O 1
ATOM 1321 N N . LYS A 1 167 ? 11.445 3.751 44.547 1.00 78.06 167 LYS A N 1
ATOM 1322 C CA . LYS A 1 167 ? 12.375 4.226 45.585 1.00 78.06 167 LYS A CA 1
ATOM 1323 C C . LYS A 1 167 ? 13.199 3.094 46.206 1.00 78.06 167 LYS A C 1
ATOM 1325 O O . LYS A 1 167 ? 14.390 3.285 46.419 1.00 78.06 167 LYS A O 1
ATOM 1330 N N . THR A 1 168 ? 12.610 1.920 46.449 1.00 59.22 168 THR A N 1
ATOM 1331 C CA . THR A 1 168 ? 13.243 0.794 47.166 1.00 59.22 168 THR A CA 1
ATOM 1332 C C . THR A 1 168 ? 14.509 0.263 46.484 1.00 59.22 168 THR A C 1
ATOM 1334 O O . THR A 1 168 ? 15.370 -0.276 47.166 1.00 59.22 168 THR A O 1
ATOM 1337 N N . ILE A 1 169 ? 14.663 0.439 45.166 1.00 57.16 169 ILE A N 1
ATOM 1338 C CA . ILE A 1 169 ? 15.838 -0.040 44.409 1.00 57.16 169 ILE A CA 1
ATOM 1339 C C . ILE A 1 169 ? 16.731 1.130 43.944 1.00 57.16 169 ILE A C 1
ATOM 1341 O O . ILE A 1 169 ? 17.773 0.926 43.327 1.00 57.16 169 ILE A O 1
ATOM 1345 N N . THR A 1 170 ? 16.382 2.379 44.273 1.00 52.97 170 THR A N 1
ATOM 1346 C CA . THR A 1 170 ? 17.253 3.538 44.015 1.00 52.97 170 THR A CA 1
ATOM 1347 C C . THR A 1 170 ? 18.291 3.672 45.137 1.00 52.97 170 THR A C 1
ATOM 1349 O O . THR A 1 170 ? 18.310 4.648 45.875 1.00 52.97 170 THR A O 1
ATOM 1352 N N . SER A 1 171 ? 19.128 2.648 45.309 1.00 37.75 171 SER A N 1
ATOM 1353 C CA . SER A 1 171 ? 20.434 2.720 45.977 1.00 37.75 171 SER A CA 1
ATOM 1354 C C . SER A 1 171 ? 21.185 1.418 45.656 1.00 37.75 171 SER A C 1
ATOM 1356 O O . SER A 1 171 ? 20.676 0.363 46.033 1.00 37.75 171 SER A O 1
ATOM 1358 N N . PRO A 1 172 ? 22.326 1.423 44.933 1.00 41.84 172 PRO A N 1
ATOM 1359 C CA . PRO A 1 172 ? 23.277 2.517 44.737 1.00 41.84 172 PRO A CA 1
ATOM 1360 C C . PRO A 1 172 ? 23.435 2.969 43.264 1.00 41.84 172 PRO A C 1
ATOM 1362 O O . PRO A 1 172 ? 23.109 2.244 42.331 1.00 41.84 172 PRO A O 1
ATOM 1365 N N . ALA A 1 173 ? 24.022 4.159 43.083 1.00 37.16 173 ALA A N 1
ATOM 1366 C CA . ALA A 1 173 ? 24.532 4.733 41.825 1.00 37.16 173 ALA A CA 1
ATOM 1367 C C . ALA A 1 173 ? 23.544 5.464 40.889 1.00 37.16 173 ALA A C 1
ATOM 1369 O O . ALA A 1 173 ? 23.539 5.259 39.678 1.00 37.16 173 ALA A O 1
ATOM 1370 N N . ILE A 1 174 ? 22.821 6.451 41.422 1.00 37.75 174 ILE A N 1
ATOM 1371 C CA . ILE A 1 174 ? 22.721 7.731 40.703 1.00 37.75 174 ILE A CA 1
ATOM 1372 C C . ILE A 1 174 ? 23.736 8.655 41.388 1.00 37.75 174 ILE A C 1
ATOM 1374 O O . ILE A 1 174 ? 23.535 8.966 42.564 1.00 37.75 174 ILE A O 1
ATOM 1378 N N . PRO A 1 175 ? 24.848 9.056 40.742 1.00 34.66 175 PRO A N 1
ATOM 1379 C CA . PRO A 1 175 ? 25.661 10.126 41.292 1.00 34.66 175 PRO A CA 1
ATOM 1380 C C . PRO A 1 175 ? 24.784 11.375 41.345 1.00 34.66 175 PRO A C 1
ATOM 1382 O O . PRO A 1 175 ? 24.123 11.718 40.362 1.00 34.66 175 PRO A O 1
ATOM 1385 N N . ALA A 1 176 ? 24.732 11.997 42.521 1.00 39.06 176 ALA A N 1
ATOM 1386 C CA . ALA A 1 176 ? 24.004 13.232 42.746 1.00 39.06 176 ALA A CA 1
ATOM 1387 C C . ALA A 1 176 ? 24.311 14.238 41.626 1.00 39.06 176 ALA A C 1
ATOM 1389 O O . ALA A 1 176 ? 25.472 14.455 41.275 1.00 39.06 176 ALA A O 1
ATOM 1390 N N . LEU A 1 177 ? 23.259 14.836 41.063 1.00 38.94 177 LEU A N 1
ATOM 1391 C CA . LEU A 1 177 ? 23.390 16.012 40.210 1.00 38.94 177 LEU A CA 1
ATOM 1392 C C . LEU A 1 177 ? 24.190 17.076 40.982 1.00 38.94 177 LEU A C 1
ATOM 1394 O O . LEU A 1 177 ? 23.813 17.374 42.120 1.00 38.94 177 LEU A O 1
ATOM 1398 N N . PRO A 1 178 ? 25.267 17.644 40.410 1.00 35.28 178 PRO A N 1
ATOM 1399 C CA . PRO A 1 178 ? 25.998 18.721 41.056 1.00 35.28 178 PRO A CA 1
ATOM 1400 C C . PRO A 1 178 ? 25.057 19.896 41.294 1.00 35.28 178 PRO A C 1
ATOM 1402 O O . PRO A 1 178 ? 24.389 20.384 40.381 1.00 35.28 178 PRO A O 1
ATOM 1405 N N . SER A 1 179 ? 25.004 20.333 42.543 1.00 42.75 179 SER A N 1
ATOM 1406 C CA . SER A 1 179 ? 24.218 21.458 43.018 1.00 42.75 179 SER A CA 1
ATOM 1407 C C . SER A 1 179 ? 24.878 22.788 42.660 1.00 42.75 179 SER A C 1
ATOM 1409 O O . SER A 1 179 ? 25.093 23.584 43.558 1.00 42.75 179 SER A O 1
ATOM 1411 N N . GLU A 1 180 ? 25.222 23.042 41.396 1.00 35.19 180 GLU A N 1
ATOM 1412 C CA . GLU A 1 180 ? 25.640 24.380 40.956 1.00 35.19 180 GLU A CA 1
ATOM 1413 C C . GLU A 1 180 ? 25.106 24.682 39.552 1.00 35.19 180 GLU A C 1
ATOM 1415 O O . GLU A 1 180 ? 25.498 24.079 38.555 1.00 35.19 180 GLU A O 1
ATOM 1420 N N . LEU A 1 181 ? 24.167 25.629 39.491 1.00 38.38 181 LEU A N 1
ATOM 1421 C CA . LEU A 1 181 ? 23.757 26.304 38.264 1.00 38.38 181 LEU A CA 1
ATOM 1422 C C . LEU A 1 181 ? 24.867 27.290 37.873 1.00 38.38 181 LEU A C 1
ATOM 1424 O O . LEU A 1 181 ? 25.115 28.222 38.641 1.00 38.38 181 LEU A O 1
ATOM 1428 N N . PRO A 1 182 ? 25.490 27.181 36.686 1.00 32.88 182 PRO A N 1
ATOM 1429 C CA . PRO A 1 182 ? 26.321 28.254 36.179 1.00 32.88 182 PRO A CA 1
ATOM 1430 C C . PRO A 1 182 ? 25.407 29.390 35.718 1.00 32.88 182 PRO A C 1
ATOM 1432 O O . PRO A 1 182 ? 24.648 29.273 34.754 1.00 32.88 182 PRO A O 1
ATOM 1435 N N . THR A 1 183 ? 25.487 30.509 36.425 1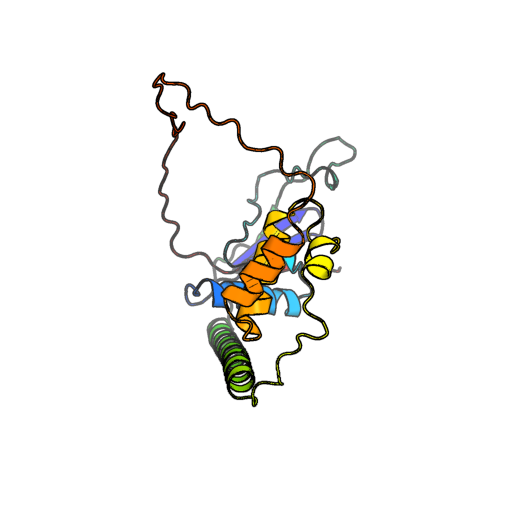.00 42.84 183 THR A N 1
ATOM 1436 C CA . THR A 1 183 ? 25.019 31.815 35.973 1.00 42.84 183 THR A CA 1
ATOM 1437 C C . THR A 1 183 ? 25.877 32.288 34.801 1.00 42.84 183 THR A C 1
ATOM 1439 O O . THR A 1 183 ? 26.862 32.993 34.994 1.00 42.84 183 THR A O 1
ATOM 1442 N N . SER A 1 184 ? 25.502 31.933 33.578 1.00 37.69 184 SER A N 1
ATOM 1443 C CA . SER A 1 184 ? 25.782 32.754 32.398 1.00 37.69 184 SER A CA 1
ATOM 1444 C C . SER A 1 184 ? 24.837 32.358 31.269 1.00 37.69 184 SER A C 1
ATOM 1446 O O . SER A 1 184 ? 24.719 31.199 30.877 1.00 37.69 184 SER A O 1
ATOM 1448 N N . GLY A 1 185 ? 24.068 33.341 30.810 1.00 47.06 185 GLY A N 1
ATOM 1449 C CA . GLY A 1 185 ? 23.086 33.159 29.759 1.00 47.06 185 GLY A CA 1
ATOM 1450 C C . GLY A 1 185 ? 23.750 33.032 28.398 1.00 47.06 185 GLY A C 1
ATOM 1451 O O . GLY A 1 185 ? 24.414 33.962 27.962 1.00 47.06 185 GLY A O 1
ATOM 1452 N N . GLU A 1 186 ? 23.453 31.943 27.694 1.00 31.22 186 GLU A N 1
ATOM 1453 C CA . GLU A 1 186 ? 23.309 31.966 26.242 1.00 31.22 186 GLU A CA 1
ATOM 1454 C C . GLU A 1 186 ? 22.105 31.100 25.823 1.00 31.22 186 GLU A C 1
ATOM 1456 O O . GLU A 1 186 ? 21.944 29.970 26.294 1.00 31.22 186 GLU A O 1
ATOM 1461 N N . PRO A 1 187 ? 21.200 31.622 24.976 1.00 35.12 187 PRO A N 1
ATOM 1462 C CA . PRO A 1 187 ? 19.972 30.935 24.609 1.00 35.12 187 PRO A CA 1
ATOM 1463 C C . PRO A 1 187 ? 20.242 29.821 23.593 1.00 35.12 187 PRO A C 1
ATOM 1465 O O . PRO A 1 187 ? 20.820 30.047 22.528 1.00 35.12 187 PRO A O 1
ATOM 1468 N N . TRP A 1 188 ? 19.736 28.623 23.893 1.00 30.30 188 TRP A N 1
ATOM 1469 C CA . TRP A 1 188 ? 19.680 27.477 22.987 1.00 30.30 188 TRP A CA 1
ATOM 1470 C C . TRP A 1 188 ? 19.054 27.862 21.637 1.00 30.30 188 TRP A C 1
ATOM 1472 O O . TRP A 1 188 ? 17.830 27.903 21.477 1.00 30.30 188 TRP A O 1
ATOM 1482 N N . ARG A 1 189 ? 19.893 28.125 20.629 1.00 32.66 189 ARG A N 1
ATOM 1483 C CA . ARG A 1 189 ? 19.447 28.281 19.243 1.00 32.66 189 ARG A CA 1
ATOM 1484 C C . ARG A 1 189 ? 18.958 26.932 18.716 1.00 32.66 189 ARG A C 1
ATOM 1486 O O . ARG A 1 189 ? 19.753 26.043 18.419 1.00 32.66 189 ARG A O 1
ATOM 1493 N N . ARG A 1 190 ? 17.644 26.804 18.498 1.00 32.84 190 ARG A N 1
ATOM 1494 C CA . ARG A 1 190 ? 17.119 25.849 17.511 1.00 32.84 190 ARG A CA 1
ATOM 1495 C C . ARG A 1 190 ? 17.652 26.269 16.143 1.00 32.84 190 ARG A C 1
ATOM 1497 O O . ARG A 1 190 ? 17.236 27.303 15.630 1.00 32.84 190 ARG A O 1
ATOM 1504 N N . ARG A 1 191 ? 18.514 25.459 15.527 1.00 28.91 191 ARG A N 1
ATOM 1505 C CA . ARG A 1 191 ? 18.674 25.509 14.070 1.00 28.91 191 ARG A CA 1
ATOM 1506 C C . ARG A 1 191 ? 17.362 25.033 13.454 1.00 28.91 191 ARG A C 1
ATOM 1508 O O . ARG A 1 191 ? 17.021 23.856 13.531 1.00 28.91 191 ARG A O 1
ATOM 1515 N N . ARG A 1 192 ? 16.612 25.974 12.898 1.00 35.38 192 ARG A N 1
ATOM 1516 C CA . ARG A 1 192 ? 15.541 25.739 11.938 1.00 35.38 192 ARG A CA 1
ATOM 1517 C C . ARG A 1 192 ? 15.951 26.559 10.725 1.00 35.38 192 ARG A C 1
ATOM 1519 O O . ARG A 1 192 ? 15.965 27.763 10.876 1.00 35.38 192 ARG A O 1
ATOM 1526 N N . ASP A 1 193 ? 16.331 25.895 9.639 1.00 29.67 193 ASP A N 1
ATOM 1527 C CA . ASP A 1 193 ? 16.489 26.402 8.264 1.00 29.67 193 ASP A CA 1
ATOM 1528 C C . ASP A 1 193 ? 16.755 25.143 7.411 1.00 29.67 193 ASP A C 1
ATOM 1530 O O . ASP A 1 193 ? 17.703 24.422 7.709 1.00 29.67 193 ASP A O 1
ATOM 1534 N N . GLY A 1 194 ? 15.979 24.696 6.422 1.00 29.45 194 GLY A N 1
ATOM 1535 C CA . GLY A 1 194 ? 14.778 25.144 5.700 1.00 29.45 194 GLY A CA 1
ATOM 1536 C C . GLY A 1 194 ? 14.406 24.006 4.709 1.00 29.45 194 GLY A C 1
ATOM 1537 O O . GLY A 1 194 ? 14.792 22.863 4.965 1.00 29.45 194 GLY A O 1
ATOM 1538 N N . PRO A 1 195 ? 13.781 24.267 3.547 1.00 34.91 195 PRO A N 1
ATOM 1539 C CA . PRO A 1 195 ? 12.670 25.165 3.281 1.00 34.91 195 PRO A CA 1
ATOM 1540 C C . PRO A 1 195 ? 11.332 24.398 3.199 1.00 34.91 195 PRO A C 1
ATOM 1542 O O . PRO A 1 195 ? 11.268 23.194 2.944 1.00 34.91 195 PRO A O 1
ATOM 1545 N N . SER A 1 196 ? 10.253 25.143 3.417 1.00 37.50 196 SER A N 1
ATOM 1546 C CA . SER A 1 196 ? 8.891 24.757 3.069 1.00 37.50 196 SER A CA 1
ATOM 1547 C C . SER A 1 196 ? 8.778 24.480 1.574 1.00 37.50 196 SER A C 1
ATOM 1549 O O . SER A 1 196 ? 9.175 25.322 0.779 1.00 37.50 196 SER A O 1
ATOM 1551 N N . ASP A 1 197 ? 8.145 23.368 1.211 1.00 29.06 197 ASP A N 1
ATOM 1552 C CA . ASP A 1 197 ? 7.326 23.336 0.004 1.00 29.06 197 ASP A CA 1
ATOM 1553 C C . ASP A 1 197 ? 6.082 22.488 0.252 1.00 29.06 197 ASP A C 1
ATOM 1555 O O . ASP A 1 197 ? 6.082 21.255 0.317 1.00 29.06 197 ASP A O 1
ATOM 1559 N N . GLU A 1 198 ? 4.999 23.219 0.468 1.00 34.97 198 GLU A N 1
ATOM 1560 C CA . GLU A 1 198 ? 3.656 22.741 0.709 1.00 34.97 198 GLU A CA 1
ATOM 1561 C C . GLU A 1 198 ? 3.022 22.383 -0.640 1.00 34.97 198 GLU A C 1
ATOM 1563 O O . GLU A 1 198 ? 2.217 23.125 -1.190 1.00 34.97 198 GLU A O 1
ATOM 1568 N N . HIS A 1 199 ? 3.385 21.227 -1.197 1.00 30.91 199 HIS A N 1
ATOM 1569 C CA . HIS A 1 199 ? 2.646 20.654 -2.321 1.00 30.91 199 HIS A CA 1
ATOM 1570 C C . HIS A 1 199 ? 1.633 19.634 -1.808 1.00 30.91 199 HIS A C 1
ATOM 1572 O O . HIS A 1 199 ? 1.910 18.461 -1.544 1.00 30.91 199 HIS A O 1
ATOM 1578 N N . ARG A 1 200 ? 0.412 20.143 -1.658 1.00 31.77 200 ARG A N 1
ATOM 1579 C CA . ARG A 1 200 ? -0.830 19.410 -1.442 1.00 31.77 200 ARG A CA 1
ATOM 1580 C C . ARG A 1 200 ? -1.076 18.452 -2.621 1.00 31.77 200 ARG A C 1
ATOM 1582 O O . ARG A 1 200 ? -1.805 18.784 -3.545 1.00 31.77 200 ARG A O 1
ATOM 1589 N N . CYS A 1 201 ? -0.517 17.243 -2.573 1.00 28.28 201 CYS A N 1
ATOM 1590 C CA . CYS A 1 201 ? -1.038 16.112 -3.346 1.00 28.28 201 CYS A CA 1
ATOM 1591 C C . CYS A 1 201 ? -2.246 15.550 -2.591 1.00 28.28 201 CYS A C 1
ATOM 1593 O O . CYS A 1 201 ? -2.118 14.673 -1.734 1.00 28.28 201 CYS A O 1
ATOM 1595 N N . ARG A 1 202 ? -3.411 16.153 -2.844 1.00 32.50 202 ARG A N 1
ATOM 1596 C CA . ARG A 1 202 ? -4.697 15.507 -2.588 1.00 32.50 202 ARG A CA 1
ATOM 1597 C C . ARG A 1 202 ? -4.886 14.422 -3.649 1.00 32.50 202 ARG A C 1
ATOM 1599 O O . ARG A 1 202 ? -4.548 14.642 -4.805 1.00 32.50 202 ARG A O 1
ATOM 1606 N N . ASP A 1 203 ? -5.411 13.293 -3.189 1.00 37.44 203 ASP A N 1
ATOM 1607 C CA . ASP A 1 203 ? -5.911 12.164 -3.976 1.00 37.44 203 ASP A CA 1
ATOM 1608 C C . ASP A 1 203 ? -4.834 11.284 -4.633 1.00 37.44 203 ASP A C 1
ATOM 1610 O O . ASP A 1 203 ? -4.461 11.461 -5.790 1.00 37.44 203 ASP A O 1
ATOM 1614 N N . SER A 1 204 ? -4.365 10.276 -3.882 1.00 32.91 204 SER A N 1
ATOM 1615 C CA . SER A 1 204 ? -3.531 9.195 -4.421 1.00 32.91 204 SER A CA 1
ATOM 1616 C C . SER A 1 204 ? -4.190 7.822 -4.227 1.00 32.91 204 SER A C 1
ATOM 1618 O O . SER A 1 204 ? -4.650 7.527 -3.121 1.00 32.91 204 SER A O 1
ATOM 1620 N N . PRO A 1 205 ? -4.200 6.967 -5.267 1.00 41.59 205 PRO A N 1
ATOM 1621 C CA . PRO A 1 205 ? -4.697 5.599 -5.187 1.00 41.59 205 PRO A CA 1
ATOM 1622 C C . PRO A 1 205 ? -3.799 4.661 -4.370 1.00 41.59 205 PRO A C 1
ATOM 1624 O O . PRO A 1 205 ? -2.616 4.932 -4.174 1.00 41.59 205 PRO A O 1
ATOM 1627 N N . LEU A 1 206 ? -4.361 3.535 -3.924 1.00 39.44 206 LEU A N 1
ATOM 1628 C CA . LEU A 1 206 ? -3.663 2.532 -3.119 1.00 39.44 206 LEU A CA 1
ATOM 1629 C C . LEU A 1 206 ? -2.742 1.620 -3.944 1.00 39.44 206 LEU A C 1
ATOM 1631 O O . LEU A 1 206 ? -2.884 1.432 -5.157 1.00 39.44 206 LEU A O 1
ATOM 1635 N N . TRP A 1 207 ? -1.793 1.038 -3.215 1.00 52.72 207 TRP A N 1
ATOM 1636 C CA . TRP A 1 207 ? -0.521 0.505 -3.694 1.00 52.72 207 TRP A CA 1
ATOM 1637 C C . TRP A 1 207 ? -0.468 -1.016 -3.599 1.00 52.72 207 TRP A C 1
ATOM 1639 O O . TRP A 1 207 ? -0.762 -1.558 -2.535 1.00 52.72 207 TRP A O 1
ATOM 1649 N N . PHE A 1 208 ? 0.008 -1.693 -4.651 1.00 44.50 208 PHE A N 1
ATOM 1650 C CA . PHE A 1 208 ? 0.234 -3.141 -4.636 1.00 44.50 208 PHE A CA 1
ATOM 1651 C C . PHE A 1 208 ? 1.593 -3.525 -5.203 1.00 44.50 208 PHE A C 1
ATOM 1653 O O . PHE A 1 208 ? 2.029 -3.022 -6.233 1.00 44.50 208 PHE A O 1
ATOM 1660 N N . PHE A 1 209 ? 2.282 -4.443 -4.532 1.00 36.50 209 PHE A N 1
ATOM 1661 C CA . PHE A 1 209 ? 3.441 -5.138 -5.087 1.00 36.50 209 PHE A CA 1
ATOM 1662 C C . PHE A 1 209 ? 2.968 -6.517 -5.547 1.00 36.50 209 PHE A C 1
ATOM 1664 O O . PHE A 1 209 ? 2.208 -7.159 -4.842 1.00 36.50 209 PHE A O 1
ATOM 1671 N N . LEU A 1 210 ? 3.369 -6.969 -6.727 1.00 34.72 210 LEU A N 1
ATOM 1672 C CA . LEU A 1 210 ? 3.084 -8.327 -7.190 1.00 34.72 210 LEU A CA 1
ATOM 1673 C C . LEU A 1 210 ? 4.434 -8.961 -7.521 1.00 34.72 210 LEU A C 1
ATOM 1675 O O . LEU A 1 210 ? 5.088 -8.509 -8.470 1.00 34.72 210 LEU A O 1
ATOM 1679 N N . PRO A 1 211 ? 4.898 -9.976 -6.772 1.00 27.69 211 PRO A N 1
ATOM 1680 C CA . PRO A 1 211 ? 5.942 -10.837 -7.289 1.00 27.69 211 PRO A CA 1
ATOM 1681 C C . PRO A 1 211 ? 5.329 -11.646 -8.435 1.00 27.69 211 PRO A C 1
ATOM 1683 O O . PRO A 1 211 ? 4.440 -12.470 -8.229 1.00 27.69 211 PRO A O 1
ATOM 1686 N N . ALA A 1 212 ? 5.773 -11.393 -9.665 1.00 29.27 212 ALA A N 1
ATOM 1687 C CA . ALA A 1 212 ? 5.442 -12.281 -10.766 1.00 29.27 212 ALA A CA 1
ATOM 1688 C C . ALA A 1 212 ? 6.228 -13.579 -10.553 1.00 29.27 212 ALA A C 1
ATOM 1690 O O . ALA A 1 212 ? 7.442 -13.611 -10.755 1.00 29.27 212 ALA A O 1
ATOM 1691 N N . ARG A 1 213 ? 5.550 -14.648 -10.128 1.00 26.38 213 ARG A N 1
ATOM 1692 C CA . ARG A 1 213 ? 6.027 -15.995 -10.443 1.00 26.38 213 ARG A CA 1
ATOM 1693 C C . ARG A 1 213 ? 5.658 -16.250 -11.903 1.00 26.38 213 ARG A C 1
ATOM 1695 O O . ARG A 1 213 ? 4.472 -16.319 -12.218 1.00 26.38 213 ARG A O 1
ATOM 1702 N N . GLN A 1 214 ? 6.667 -16.273 -12.774 1.00 28.50 214 GLN A N 1
ATOM 1703 C CA . GLN A 1 214 ? 6.589 -17.029 -14.026 1.00 28.50 214 GLN A CA 1
ATOM 1704 C C . GLN A 1 214 ? 6.783 -18.507 -13.706 1.00 28.50 214 GLN A C 1
ATOM 1706 O O . GLN A 1 214 ? 7.576 -18.792 -12.776 1.00 28.50 214 GLN A O 1
#

Secondary structure (DSSP, 8-state):
---SEEEEEETTEEEEEE--SS---HHHHHHHHHHHHHHTT--GGG-STTPPPPPTTSB---GGG--TTSPPPBPEEEE---PPPTTHHHHHHHHHHHHHHHHHHHHHHHHHHHHS------GGG--HHHHHT-GGGTT-HHHHHHHHHHHHHHTT--HHHHHHHHHHT--S--PPPPS--------------------------EEEEEE---

Organism: NCBI:txid388466

InterPro domains:
  IPR039459 RepB-like DNA primase domain [PF16793] (1-101)

Radius of gyration: 26.59 Å; chains: 1; bounding box: 46×50×66 Å

Foldseek 3Di:
DDFLWWKDQAVQWIKGFADAPDQDDQVLLLLLLQVVCVVQVHDNVQRGNPRDDDDFPDFNPDVVQQDPVRDGDTIHIPHHNNDHDPCRVVSSVVSVVVVVVVVVVVVVVVVCVVPPPLPQQVVVPLALVCLQPDPVQVVPNVVSLVVSVVSCVVSPNDPVRSVCSVVVPPPDDPDDDPPDDDPDDDDDDDPDDDDDDPDPPDDGGHITIHRDDD

Sequence (214 aa):
FNPCAVVETSAGNFQAWLKHPTTFPKLLGTFAAQTLAKRYDADPSAADWRRFGRLPGFTNCKPKYRKSDGLFPFVRLHSHSGQQYPMAEAFEQEITTLYEAREQEHEAMRLESSLSPRRGPRLSNLSLERFRSSTRYQDRPAAADIAFCVAAFANGMTEDRIGCALKTITSPAIPALPSELPTSGEPWRRRRDGPSDEHRCRDSPLWFFLPARQ